Protein AF-A0A2N0SGG4-F1 (afdb_monomer)

pLDDT: mean 70.26, std 14.69, range [30.52, 89.44]

Organism: NCBI:txid588596

Solvent-accessible surface area (backbone atoms only — not comparable to full-atom values): 12116 Å² total; per-residue (Å²): 133,64,64,65,57,52,53,50,51,53,51,50,49,65,57,69,53,58,68,72,59,41,45,74,73,70,54,83,82,76,80,68,64,66,52,63,57,46,55,60,53,51,50,54,54,50,52,53,47,52,52,53,50,50,52,51,52,53,57,71,75,44,73,59,91,89,39,67,67,73,80,48,59,100,79,62,50,60,77,76,61,70,77,67,61,80,76,64,58,97,88,67,80,79,81,91,55,51,76,57,66,68,59,54,46,43,72,75,68,47,61,74,86,74,66,52,53,70,61,51,51,51,52,48,52,60,48,48,69,62,41,76,81,65,64,93,68,86,85,88,86,84,84,88,86,88,87,89,86,89,79,62,70,66,57,55,54,52,50,52,51,51,52,52,49,52,50,52,49,53,51,51,52,49,51,50,53,48,49,52,52,56,52,53,59,63,64,63,77,80,117

Mean predicted aligned error: 18.89 Å

Radius of gyration: 35.79 Å; Cα contacts (8 Å, |Δi|>4): 32; chains: 1; bounding box: 62×47×99 Å

Structure (mmCIF, N/CA/C/O backbone):
data_AF-A0A2N0SGG4-F1
#
_entry.id   AF-A0A2N0SGG4-F1
#
loop_
_atom_site.group_PDB
_atom_site.id
_atom_site.type_symbol
_atom_site.label_atom_id
_atom_site.label_alt_id
_atom_site.label_comp_id
_atom_site.label_asym_id
_atom_site.label_entity_id
_atom_site.label_seq_id
_atom_site.pdbx_PDB_ins_code
_atom_site.Cartn_x
_atom_site.Cartn_y
_atom_site.Cartn_z
_atom_site.occupancy
_atom_site.B_iso_or_equiv
_atom_site.auth_seq_id
_atom_site.auth_comp_id
_atom_site.auth_asym_id
_atom_site.auth_atom_id
_atom_site.pdbx_PDB_model_num
ATOM 1 N N . MET A 1 1 ? 1.942 -20.753 14.795 1.00 60.75 1 MET A N 1
ATOM 2 C CA . MET A 1 1 ? 0.763 -20.582 13.916 1.00 60.75 1 MET A CA 1
ATOM 3 C C . MET A 1 1 ? -0.483 -20.040 14.632 1.00 60.75 1 MET A C 1
ATOM 5 O O . MET A 1 1 ? -1.199 -19.285 14.001 1.00 60.75 1 MET A O 1
ATOM 9 N N . GLY A 1 2 ? -0.760 -20.338 15.914 1.00 82.81 2 GLY A N 1
ATOM 10 C CA . GLY A 1 2 ? -2.011 -19.888 16.571 1.00 82.81 2 GLY A CA 1
ATOM 11 C C . GLY A 1 2 ? -2.029 -18.475 17.184 1.00 82.81 2 GLY A C 1
ATOM 12 O O . GLY A 1 2 ? -3.099 -17.942 17.452 1.00 82.81 2 GLY A O 1
ATOM 13 N N . TYR A 1 3 ? -0.873 -17.844 17.413 1.00 80.75 3 TYR A N 1
ATOM 14 C CA . TYR A 1 3 ? -0.806 -16.596 18.190 1.00 80.75 3 TYR A CA 1
ATOM 15 C C . TYR A 1 3 ? -1.504 -15.408 17.518 1.00 80.75 3 TYR A C 1
ATOM 17 O O . TYR A 1 3 ? -2.204 -14.663 18.190 1.00 80.75 3 TYR A O 1
ATOM 25 N N . ILE A 1 4 ? -1.383 -15.275 16.195 1.00 85.38 4 ILE A N 1
ATOM 26 C CA . ILE A 1 4 ? -2.041 -14.206 15.424 1.00 85.38 4 ILE A CA 1
ATOM 27 C C . ILE A 1 4 ? -3.563 -14.296 15.528 1.00 85.38 4 ILE A C 1
ATOM 29 O O . ILE A 1 4 ? -4.224 -13.282 15.722 1.00 85.38 4 ILE A O 1
ATOM 33 N N . PHE A 1 5 ? -4.112 -15.511 15.471 1.00 86.50 5 PHE A N 1
ATOM 34 C CA . PHE A 1 5 ? -5.546 -15.723 15.633 1.00 86.50 5 PHE A CA 1
ATOM 35 C C . PHE A 1 5 ? -6.018 -15.307 17.032 1.00 86.50 5 PHE A C 1
ATOM 37 O O . PHE A 1 5 ? -7.013 -14.603 17.157 1.00 86.50 5 PHE A O 1
ATOM 44 N N . ASN A 1 6 ? -5.266 -15.664 18.078 1.00 87.75 6 ASN A N 1
ATOM 45 C CA . ASN A 1 6 ? -5.605 -15.278 19.450 1.00 87.75 6 ASN A CA 1
ATOM 46 C C . ASN A 1 6 ? -5.596 -13.753 19.643 1.00 87.75 6 ASN A C 1
ATOM 48 O O . ASN A 1 6 ? -6.548 -13.209 20.197 1.00 87.75 6 ASN A O 1
ATOM 52 N N . PHE A 1 7 ? -4.571 -13.051 19.146 1.00 87.19 7 PHE A N 1
ATOM 53 C CA . PHE A 1 7 ? -4.523 -11.584 19.211 1.00 87.19 7 PHE A CA 1
ATOM 54 C C . PHE A 1 7 ? -5.663 -10.932 18.427 1.00 87.19 7 PHE A C 1
ATOM 56 O O . PHE A 1 7 ? -6.252 -9.966 18.903 1.00 87.19 7 PHE A O 1
ATOM 63 N N . PHE A 1 8 ? -6.018 -11.485 17.267 1.00 86.88 8 PHE A N 1
ATOM 64 C CA . PHE A 1 8 ? -7.132 -10.991 16.466 1.00 86.88 8 PHE A CA 1
ATOM 65 C C . PHE A 1 8 ? -8.484 -11.170 17.169 1.00 86.88 8 PHE A C 1
ATOM 67 O O . PHE A 1 8 ? -9.301 -10.254 17.172 1.00 86.88 8 PHE A O 1
ATOM 74 N N . VAL A 1 9 ? -8.714 -12.311 17.824 1.00 89.44 9 VAL A N 1
ATOM 75 C CA . VAL A 1 9 ? -9.944 -12.545 18.598 1.00 89.44 9 VAL A CA 1
ATOM 76 C C . VAL A 1 9 ? -10.026 -11.603 19.799 1.00 89.44 9 VAL A C 1
ATOM 78 O O . VAL A 1 9 ? -11.082 -11.025 20.035 1.00 89.44 9 VAL A O 1
ATOM 81 N N . ILE A 1 10 ? -8.924 -11.392 20.525 1.00 88.00 10 ILE A N 1
ATOM 82 C CA . ILE A 1 10 ? -8.874 -10.432 21.642 1.00 88.00 10 ILE A CA 1
ATOM 83 C C . ILE A 1 10 ? -9.157 -9.008 21.144 1.00 88.00 10 ILE A C 1
ATOM 85 O O . ILE A 1 10 ? -9.929 -8.281 21.764 1.00 88.00 10 ILE A O 1
ATOM 89 N N . TYR A 1 11 ? -8.586 -8.636 19.999 1.00 87.62 11 TYR A N 1
ATOM 90 C CA . TYR A 1 11 ? -8.827 -7.352 19.352 1.00 87.62 11 TYR A CA 1
ATOM 91 C C . TYR A 1 11 ? -10.299 -7.159 18.956 1.00 87.62 11 TYR A C 1
ATOM 93 O O . TYR A 1 11 ? -10.878 -6.117 19.253 1.00 87.62 11 TYR A O 1
ATOM 101 N N . LEU A 1 12 ? -10.933 -8.167 18.347 1.00 87.88 12 LEU A N 1
ATOM 102 C CA . LEU A 1 12 ? -12.357 -8.112 18.001 1.00 87.88 12 LEU A CA 1
ATOM 103 C C . LEU A 1 12 ? -13.251 -8.062 19.243 1.00 87.88 12 LEU A C 1
ATOM 105 O O . LEU A 1 12 ? -14.218 -7.305 19.269 1.00 87.88 12 LEU A O 1
ATOM 109 N N . LEU A 1 13 ? -12.934 -8.845 20.276 1.00 88.12 13 LEU A N 1
ATOM 110 C CA . LEU A 1 13 ? -13.676 -8.810 21.533 1.00 88.12 13 LEU A CA 1
ATOM 111 C C . LEU A 1 13 ? -13.628 -7.410 22.143 1.00 88.12 13 LEU A C 1
ATOM 113 O O . LEU A 1 13 ? -14.676 -6.874 22.474 1.00 88.12 13 LEU A O 1
ATOM 117 N N . TRP A 1 14 ? -12.450 -6.791 22.214 1.00 88.00 14 TRP A N 1
ATOM 118 C CA . TRP A 1 14 ? -12.309 -5.414 22.688 1.00 88.00 14 TRP A CA 1
ATOM 119 C C . TRP A 1 14 ? -13.064 -4.398 21.810 1.00 88.00 14 TRP A C 1
ATOM 121 O O . TRP A 1 14 ? -13.758 -3.532 22.339 1.00 88.00 14 TRP A O 1
ATOM 131 N N . ALA A 1 15 ? -13.000 -4.530 20.482 1.00 87.56 15 ALA A N 1
ATOM 132 C CA . ALA A 1 15 ? -13.660 -3.607 19.559 1.00 87.56 15 ALA A CA 1
ATOM 133 C C . ALA A 1 15 ? -15.201 -3.648 19.648 1.00 87.56 15 ALA A C 1
ATOM 135 O O . ALA A 1 15 ? -15.850 -2.603 19.550 1.00 87.56 15 ALA A O 1
ATOM 136 N N . TYR A 1 16 ? -15.791 -4.836 19.844 1.00 87.00 16 TYR A N 1
ATOM 137 C CA . TYR A 1 16 ? -17.240 -5.057 19.716 1.00 87.00 16 TYR A CA 1
ATOM 138 C C . TYR A 1 16 ? -17.999 -5.310 21.032 1.00 87.00 16 TYR A C 1
ATOM 140 O O . TYR A 1 16 ? -19.214 -5.113 21.048 1.00 87.00 16 TYR A O 1
ATOM 148 N N . LEU A 1 17 ? -17.359 -5.731 22.133 1.00 86.25 17 LEU A N 1
ATOM 149 C CA . LEU A 1 17 ? -18.063 -5.894 23.420 1.00 86.25 17 LEU A CA 1
ATOM 150 C C . LEU A 1 17 ? -18.471 -4.539 23.992 1.00 86.25 17 LEU A C 1
ATOM 152 O O . LEU A 1 17 ? -17.669 -3.624 23.887 1.00 86.25 17 LEU A O 1
ATOM 156 N N . PRO A 1 18 ? -19.630 -4.401 24.658 1.00 84.38 18 PRO A N 1
ATOM 157 C CA . PRO A 1 18 ? -19.998 -3.184 25.385 1.00 84.38 18 PRO A CA 1
ATOM 158 C C . PRO A 1 18 ? -19.112 -2.962 26.623 1.00 84.38 18 PRO A C 1
ATOM 160 O O . PRO A 1 18 ? -18.587 -3.920 27.198 1.00 84.38 18 PRO A O 1
ATOM 163 N N . ASP A 1 19 ? -18.967 -1.701 27.046 1.00 82.62 19 ASP A N 1
ATOM 164 C CA . ASP A 1 19 ? -18.057 -1.291 28.134 1.00 82.6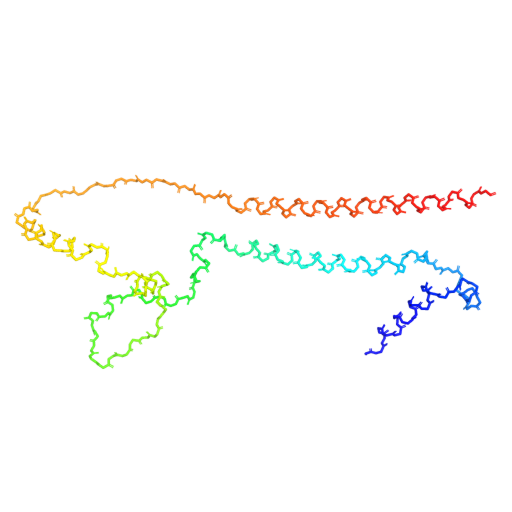2 19 ASP A CA 1
ATOM 165 C C . ASP A 1 19 ? -18.359 -2.015 29.457 1.00 82.62 19 ASP A C 1
ATOM 167 O O . ASP A 1 19 ? -17.448 -2.416 30.175 1.00 82.62 19 ASP A O 1
ATOM 171 N N . GLU A 1 20 ? -19.637 -2.283 29.739 1.00 83.69 20 GLU A N 1
ATOM 172 C CA . GLU A 1 20 ? -20.090 -3.018 30.928 1.00 83.69 20 GLU A CA 1
ATOM 173 C C . GLU A 1 20 ? -19.412 -4.391 31.062 1.00 83.69 20 GLU A C 1
ATOM 175 O O . GLU A 1 20 ? -18.996 -4.794 32.152 1.00 83.69 20 GLU A O 1
ATOM 180 N N . VAL A 1 21 ? -19.252 -5.102 29.941 1.00 84.62 21 VAL A N 1
ATOM 181 C CA . VAL A 1 21 ? -18.637 -6.434 29.922 1.00 84.62 21 VAL A CA 1
ATOM 182 C C . VAL A 1 21 ? -17.123 -6.319 30.092 1.00 84.62 21 VAL A C 1
ATOM 184 O O . VAL A 1 21 ? -16.541 -7.102 30.842 1.00 84.62 21 VAL A O 1
ATOM 187 N N . LEU A 1 22 ? -16.488 -5.324 29.468 1.00 84.00 22 LEU A N 1
ATOM 188 C CA . LEU A 1 22 ? -15.051 -5.050 29.610 1.00 84.00 22 LEU A CA 1
ATOM 189 C C . LEU A 1 22 ? -14.675 -4.699 31.057 1.00 84.00 22 LEU A C 1
ATOM 191 O O . LEU A 1 22 ? -13.731 -5.273 31.608 1.00 84.00 22 LEU A O 1
ATOM 195 N N . ILE A 1 23 ? -15.467 -3.837 31.698 1.00 84.06 23 ILE A N 1
ATOM 196 C CA . ILE A 1 23 ? -15.289 -3.441 33.099 1.00 84.06 23 ILE A CA 1
ATOM 197 C C . ILE A 1 23 ? -15.501 -4.647 34.025 1.00 84.06 23 ILE A C 1
ATOM 199 O O . ILE A 1 23 ? -14.714 -4.848 34.951 1.00 84.06 23 ILE A O 1
ATOM 203 N N . SER A 1 24 ? -16.496 -5.502 33.750 1.00 84.69 24 SER A N 1
ATOM 204 C CA . SER A 1 24 ? -16.714 -6.742 34.518 1.00 84.69 24 SER A CA 1
ATOM 205 C C . SER A 1 24 ? -15.551 -7.736 34.406 1.00 84.69 24 SER A C 1
ATOM 207 O O . SER A 1 24 ? -15.287 -8.493 35.341 1.00 84.69 24 SER A O 1
ATOM 209 N N . LEU A 1 25 ? -14.820 -7.698 33.286 1.00 83.75 25 LEU A N 1
ATOM 210 C CA . LEU A 1 25 ? -13.610 -8.485 33.051 1.00 83.75 25 LEU A CA 1
ATOM 211 C C . LEU A 1 25 ? -12.371 -7.910 33.765 1.00 83.75 25 LEU A C 1
ATOM 213 O O . LEU A 1 25 ? -11.302 -8.516 33.708 1.00 83.75 25 LEU A O 1
ATOM 217 N N . GLY A 1 26 ? -12.502 -6.750 34.420 1.00 84.06 26 GLY A N 1
ATOM 218 C CA . GLY A 1 26 ? -11.414 -6.042 35.093 1.00 84.06 26 GLY A CA 1
ATOM 219 C C . GLY A 1 26 ? -10.575 -5.151 34.172 1.00 84.06 26 GLY A C 1
ATOM 220 O O . GLY A 1 26 ? -9.516 -4.684 34.588 1.00 84.06 26 GLY A O 1
ATOM 221 N N . ILE A 1 27 ? -11.019 -4.907 32.933 1.00 80.50 27 ILE A N 1
ATOM 222 C CA . ILE A 1 27 ? -10.320 -4.049 31.969 1.00 80.50 27 ILE A CA 1
ATOM 223 C C . ILE A 1 27 ? -10.895 -2.636 32.088 1.00 80.50 27 ILE A C 1
ATOM 225 O O . ILE A 1 27 ? -11.892 -2.299 31.457 1.00 80.50 27 ILE A O 1
ATOM 229 N N . THR A 1 28 ? -10.271 -1.812 32.926 1.00 78.31 28 THR A N 1
ATOM 230 C CA . THR A 1 28 ? -10.699 -0.426 33.183 1.00 78.31 28 THR A CA 1
ATOM 231 C C . THR A 1 28 ? -9.906 0.619 32.403 1.00 78.31 28 THR A C 1
ATOM 233 O O . THR A 1 28 ? -10.329 1.767 32.344 1.00 78.31 28 THR A O 1
ATOM 236 N N . TYR A 1 29 ? -8.776 0.243 31.795 1.00 77.12 29 TYR A N 1
ATOM 237 C CA . TYR A 1 29 ? -7.948 1.149 31.001 1.00 77.12 29 TYR A CA 1
ATOM 238 C C . TYR A 1 29 ? -7.700 0.566 29.611 1.00 77.12 29 TYR A C 1
ATOM 240 O O . TYR A 1 29 ? -6.938 -0.391 29.450 1.00 77.12 29 TYR A O 1
ATOM 248 N N . TYR A 1 30 ? -8.368 1.131 28.610 1.00 79.81 30 TYR A N 1
ATOM 249 C CA . TYR A 1 30 ? -8.196 0.798 27.201 1.00 79.81 30 TYR A CA 1
ATOM 250 C C . TYR A 1 30 ? -8.320 2.063 26.341 1.00 79.81 30 TYR A C 1
ATOM 252 O O . TYR A 1 30 ? -8.979 3.013 26.762 1.00 79.81 30 TYR A O 1
ATOM 260 N N . PRO A 1 31 ? -7.668 2.110 25.164 1.00 79.62 31 PRO A N 1
ATOM 261 C CA . PRO A 1 31 ? -7.776 3.255 24.262 1.00 79.62 31 PRO A CA 1
ATOM 262 C C . PRO A 1 31 ? -9.205 3.401 23.720 1.00 79.62 31 PRO A C 1
ATOM 264 O O . PRO A 1 31 ? -9.982 2.452 23.756 1.00 79.62 31 PRO A O 1
ATOM 267 N N . ASP A 1 32 ? -9.548 4.568 23.177 1.00 80.56 32 ASP A N 1
ATOM 268 C CA . ASP A 1 32 ? -10.846 4.785 22.526 1.00 80.56 32 ASP A CA 1
ATOM 269 C C . ASP A 1 32 ? -11.102 3.733 21.421 1.00 80.56 32 ASP A C 1
ATOM 271 O O . ASP A 1 32 ? -10.201 3.357 20.658 1.00 80.56 32 ASP A O 1
ATOM 275 N N . ARG A 1 33 ? -12.354 3.276 21.303 1.00 82.38 33 ARG A N 1
ATOM 276 C CA . ARG A 1 33 ? -12.837 2.361 20.259 1.00 82.38 33 ARG A CA 1
ATOM 277 C C . ARG A 1 33 ? -12.572 2.872 18.848 1.00 82.38 33 ARG A C 1
ATOM 279 O O . ARG A 1 33 ? -12.485 2.052 17.934 1.00 82.38 33 ARG A O 1
ATOM 286 N N . TYR A 1 34 ? -12.391 4.179 18.645 1.00 80.38 34 TYR A N 1
ATOM 287 C CA . TYR A 1 34 ? -11.955 4.723 17.352 1.00 80.38 34 TYR A CA 1
ATOM 288 C C . TYR A 1 34 ? -10.707 4.008 16.798 1.00 80.38 34 TYR A C 1
ATOM 290 O O . TYR A 1 34 ? -10.609 3.752 15.593 1.00 80.38 34 TYR A O 1
ATOM 298 N N . TRP A 1 35 ? -9.784 3.589 17.670 1.00 81.75 35 TRP A N 1
ATOM 299 C CA . TRP A 1 35 ? -8.577 2.858 17.277 1.00 81.75 35 TRP A CA 1
ATOM 300 C C . TRP A 1 35 ? -8.863 1.495 16.634 1.00 81.75 35 TRP A C 1
ATOM 302 O O . TRP A 1 35 ? -8.069 1.026 15.812 1.00 81.75 35 TRP A O 1
ATOM 312 N N . ALA A 1 36 ? -10.015 0.885 16.929 1.00 85.94 36 ALA A N 1
ATOM 313 C CA . ALA A 1 36 ? -10.459 -0.328 16.250 1.00 85.94 36 ALA A CA 1
ATOM 314 C C . ALA A 1 36 ? -10.727 -0.087 14.754 1.00 85.94 36 ALA A C 1
ATOM 316 O O . ALA A 1 36 ? -10.505 -0.973 13.938 1.00 85.94 36 ALA A O 1
ATOM 317 N N . LEU A 1 37 ? -11.147 1.114 14.356 1.00 83.62 37 LEU A N 1
ATOM 318 C CA . LEU A 1 37 ? -11.305 1.455 12.941 1.00 83.62 37 LEU A CA 1
ATOM 319 C C . LEU A 1 37 ? -10.018 2.037 12.349 1.00 83.62 37 LEU A C 1
ATOM 321 O O . LEU A 1 37 ? -9.689 1.764 11.195 1.00 83.62 37 LEU A O 1
ATOM 325 N N . ALA A 1 38 ? -9.271 2.816 13.131 1.00 81.19 38 ALA A N 1
ATOM 326 C CA . ALA A 1 38 ? -8.062 3.467 12.647 1.00 81.19 38 ALA A CA 1
ATOM 327 C C . ALA A 1 38 ? -7.010 2.443 12.187 1.00 81.19 38 ALA A C 1
ATOM 329 O O . ALA A 1 38 ? -6.523 2.532 11.062 1.00 81.19 38 ALA A O 1
ATOM 330 N N . LEU A 1 39 ? -6.686 1.441 13.011 1.00 81.06 39 LEU A N 1
ATOM 331 C CA . LEU A 1 39 ? -5.634 0.457 12.713 1.00 81.06 39 LEU A CA 1
ATOM 332 C C . LEU A 1 39 ? -5.783 -0.254 11.350 1.00 81.06 39 LEU A C 1
ATOM 334 O O . LEU A 1 39 ? -4.807 -0.269 10.587 1.00 81.06 39 LEU A O 1
ATOM 338 N N . PRO A 1 40 ? -6.950 -0.826 10.986 1.00 83.12 40 PRO A N 1
ATOM 339 C CA . PRO A 1 40 ? -7.111 -1.459 9.682 1.00 83.12 40 PRO A CA 1
ATOM 340 C C . PRO A 1 40 ? -7.013 -0.444 8.539 1.00 83.12 40 PRO A C 1
ATOM 342 O O . PRO A 1 40 ? -6.349 -0.729 7.543 1.00 83.12 40 PRO A O 1
ATOM 345 N N . VAL A 1 41 ? -7.591 0.754 8.687 1.00 85.19 41 VAL A N 1
ATOM 346 C CA . VAL A 1 41 ? -7.514 1.811 7.662 1.00 85.19 41 VAL A CA 1
ATOM 347 C C . VAL A 1 41 ? -6.062 2.238 7.420 1.00 85.19 41 VAL A C 1
ATOM 349 O O . VAL A 1 41 ? -5.620 2.279 6.271 1.00 85.19 41 VAL A O 1
ATOM 352 N N . TRP A 1 42 ? -5.287 2.461 8.484 1.00 78.62 42 TRP A N 1
ATOM 353 C CA . TRP A 1 42 ? -3.858 2.783 8.399 1.00 78.62 42 TRP A CA 1
ATOM 354 C C . TRP A 1 42 ? -3.051 1.674 7.733 1.00 78.62 42 TRP A C 1
ATOM 356 O O . TRP A 1 42 ? -2.181 1.953 6.909 1.00 78.62 42 TRP A O 1
ATOM 366 N N . THR A 1 43 ? -3.371 0.416 8.035 1.00 80.88 43 THR A N 1
ATOM 367 C CA . THR A 1 43 ? -2.705 -0.733 7.413 1.00 80.88 43 THR A CA 1
ATOM 368 C C . THR A 1 43 ? -2.950 -0.764 5.903 1.00 80.88 43 THR A C 1
ATOM 370 O O . THR A 1 43 ? -2.006 -0.955 5.138 1.00 80.88 43 THR A O 1
ATOM 373 N N . PHE A 1 44 ? -4.182 -0.514 5.449 1.00 83.56 44 PHE A N 1
ATOM 374 C CA . PHE A 1 44 ? -4.493 -0.440 4.017 1.00 83.56 44 PHE A CA 1
ATOM 375 C C . PHE A 1 44 ? -3.730 0.685 3.309 1.00 83.56 44 PHE A C 1
ATOM 377 O O . PHE A 1 44 ? -3.128 0.448 2.259 1.00 83.56 44 PHE A O 1
ATOM 384 N N . VAL A 1 45 ? -3.713 1.889 3.888 1.00 82.12 45 VAL A N 1
ATOM 385 C CA . VAL A 1 45 ? -2.978 3.035 3.325 1.00 82.12 45 VAL A CA 1
ATOM 386 C C . VAL A 1 45 ? -1.477 2.741 3.265 1.00 82.12 45 VAL A C 1
ATOM 388 O O . VAL A 1 45 ? -0.841 3.011 2.247 1.00 82.12 45 VAL A O 1
ATOM 391 N N . LEU A 1 46 ? -0.917 2.125 4.309 1.00 79.88 46 LEU A N 1
ATOM 392 C CA . LEU A 1 46 ? 0.497 1.754 4.371 1.00 79.88 46 LEU A CA 1
ATOM 393 C C . LEU A 1 46 ? 0.874 0.714 3.309 1.00 79.88 46 LEU A C 1
ATOM 395 O O . LEU A 1 46 ? 1.917 0.841 2.673 1.00 79.88 46 LEU A O 1
ATOM 399 N N . VAL A 1 47 ? 0.024 -0.283 3.063 1.00 81.44 47 VAL A N 1
ATOM 400 C CA . VAL A 1 47 ? 0.258 -1.265 1.994 1.00 81.44 47 VAL A CA 1
ATOM 401 C C . VAL A 1 47 ? 0.270 -0.584 0.623 1.00 81.44 47 VAL A C 1
ATOM 403 O O . VAL A 1 47 ? 1.202 -0.797 -0.152 1.00 81.44 47 VAL A O 1
ATOM 406 N N . LEU A 1 48 ? -0.715 0.272 0.330 1.00 82.69 48 LEU A N 1
ATOM 407 C CA . LEU A 1 48 ? -0.751 1.032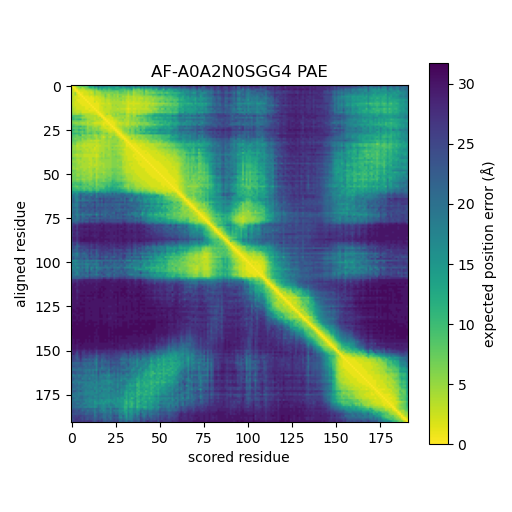 -0.928 1.00 82.69 48 LEU A CA 1
ATOM 408 C C . LEU A 1 48 ? 0.476 1.937 -1.083 1.00 82.69 48 LEU A C 1
ATOM 410 O O . LEU A 1 48 ? 1.050 2.020 -2.169 1.00 82.69 48 LEU A O 1
ATOM 414 N N . PHE 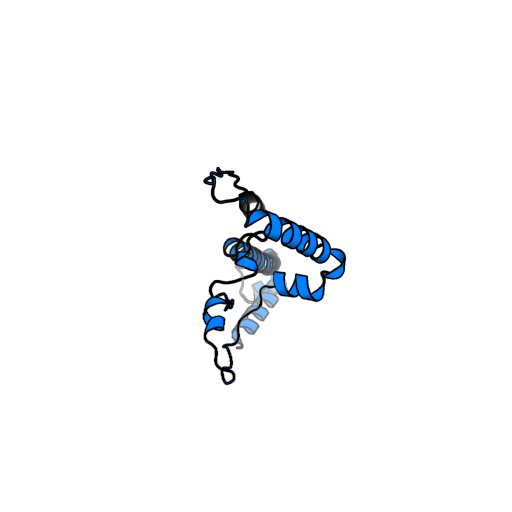A 1 49 ? 0.911 2.562 0.010 1.00 79.44 49 PHE A N 1
ATOM 415 C CA . PHE A 1 49 ? 2.121 3.371 0.043 1.00 79.44 49 PHE A CA 1
ATOM 416 C C . PHE A 1 49 ? 3.371 2.555 -0.295 1.00 79.44 49 PHE A C 1
ATOM 418 O O . PHE A 1 49 ? 4.164 2.986 -1.128 1.00 79.44 49 PHE A O 1
ATOM 425 N N . ILE A 1 50 ? 3.531 1.363 0.290 1.00 81.06 50 ILE A N 1
ATOM 426 C CA . ILE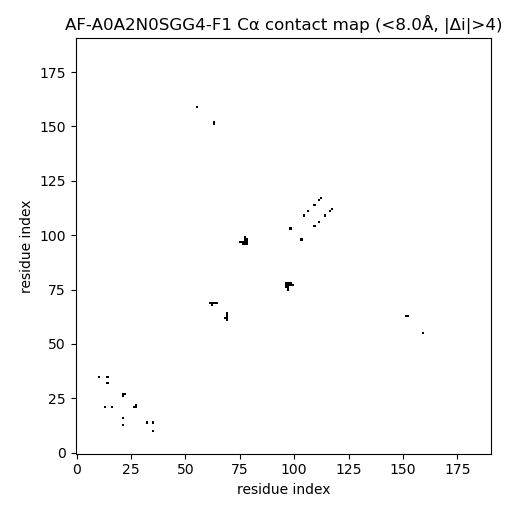 A 1 50 ? 4.661 0.473 -0.011 1.00 81.06 50 ILE A CA 1
ATOM 427 C C . ILE A 1 50 ? 4.683 0.115 -1.499 1.00 81.06 50 ILE A C 1
ATOM 429 O O . ILE A 1 50 ? 5.745 0.179 -2.114 1.00 81.06 50 ILE A O 1
ATOM 433 N N . TYR A 1 51 ? 3.535 -0.209 -2.101 1.00 81.12 51 TYR A N 1
ATOM 434 C CA . TYR A 1 51 ? 3.467 -0.497 -3.538 1.00 81.12 51 TYR A CA 1
ATOM 435 C C . TYR A 1 51 ? 3.837 0.716 -4.395 1.00 81.12 51 TYR A C 1
ATOM 437 O O . TYR A 1 51 ? 4.640 0.589 -5.319 1.00 81.12 51 TYR A O 1
ATOM 445 N N . ALA A 1 52 ? 3.296 1.894 -4.082 1.00 81.56 52 ALA A N 1
ATOM 446 C CA . ALA A 1 52 ? 3.617 3.121 -4.805 1.00 81.56 52 ALA A CA 1
ATOM 447 C C . ALA A 1 52 ? 5.109 3.476 -4.685 1.00 81.56 52 ALA A C 1
ATOM 449 O O . ALA A 1 52 ? 5.748 3.816 -5.683 1.00 81.56 52 ALA A O 1
ATOM 450 N N . ALA A 1 53 ? 5.682 3.345 -3.486 1.00 77.81 53 ALA A N 1
ATOM 451 C CA . ALA A 1 53 ? 7.101 3.563 -3.232 1.00 77.81 53 ALA A CA 1
ATOM 452 C C . ALA A 1 53 ? 7.965 2.542 -3.977 1.00 77.81 53 ALA A C 1
ATOM 454 O O . ALA A 1 53 ? 8.940 2.922 -4.618 1.00 77.81 53 ALA A O 1
ATOM 455 N N . PHE A 1 54 ? 7.582 1.264 -3.959 1.00 80.50 54 PHE A N 1
ATOM 456 C CA . PHE A 1 54 ? 8.276 0.213 -4.693 1.00 80.50 54 PHE A CA 1
ATOM 457 C C . PHE A 1 54 ? 8.307 0.519 -6.190 1.00 80.50 54 PHE A C 1
ATOM 459 O O . PHE A 1 54 ? 9.385 0.548 -6.778 1.00 80.50 54 PHE A O 1
ATOM 466 N N . ILE A 1 55 ? 7.159 0.817 -6.804 1.00 80.50 55 ILE A N 1
ATOM 467 C CA . ILE A 1 55 ? 7.093 1.196 -8.222 1.00 80.50 55 ILE A CA 1
ATOM 468 C C . ILE A 1 55 ? 7.976 2.423 -8.474 1.00 80.50 55 ILE A C 1
ATOM 470 O O . ILE A 1 55 ? 8.815 2.395 -9.365 1.00 80.50 55 ILE A O 1
ATOM 474 N N . SER A 1 56 ? 7.873 3.456 -7.642 1.00 75.94 56 SER A N 1
ATOM 475 C CA . SER A 1 56 ? 8.674 4.679 -7.783 1.00 75.94 56 SER A CA 1
ATOM 476 C C . SER A 1 56 ? 10.182 4.407 -7.742 1.00 75.94 56 SER A C 1
ATOM 478 O O . SER A 1 56 ? 10.922 4.925 -8.573 1.00 75.94 56 SER A O 1
ATOM 480 N N . ILE A 1 57 ? 10.645 3.558 -6.822 1.00 79.06 57 ILE A N 1
ATOM 481 C CA . ILE A 1 57 ? 12.059 3.170 -6.713 1.00 79.06 57 ILE A CA 1
ATOM 482 C C . ILE A 1 57 ? 12.504 2.376 -7.945 1.00 79.06 57 ILE A C 1
ATOM 484 O O . ILE A 1 57 ? 13.582 2.629 -8.477 1.00 79.06 57 ILE A O 1
ATOM 488 N N . ASN A 1 58 ? 11.676 1.450 -8.435 1.00 83.50 58 ASN A N 1
ATOM 489 C CA . ASN A 1 58 ? 11.985 0.711 -9.662 1.00 83.50 58 ASN A CA 1
ATOM 490 C C . ASN A 1 58 ? 12.094 1.651 -10.869 1.00 83.50 58 ASN A C 1
ATOM 492 O O . ASN A 1 58 ? 13.011 1.505 -11.671 1.00 83.50 58 ASN A O 1
ATOM 496 N N . PHE A 1 59 ? 11.222 2.655 -10.965 1.00 77.69 59 PHE A N 1
ATOM 497 C CA . PHE A 1 59 ? 11.295 3.674 -12.013 1.00 77.69 59 PHE A CA 1
ATOM 498 C C . PHE A 1 59 ? 12.543 4.557 -11.897 1.00 77.69 59 PHE A C 1
ATOM 500 O O . PHE A 1 59 ? 13.111 4.916 -12.920 1.00 77.69 59 PHE A O 1
ATOM 507 N N . LEU A 1 60 ? 13.000 4.884 -10.683 1.00 75.75 60 LEU A N 1
ATOM 508 C CA .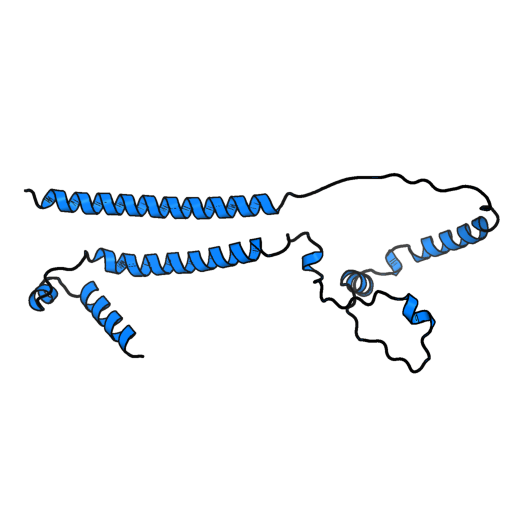 LEU A 1 60 ? 14.254 5.625 -10.483 1.00 75.75 60 LEU A CA 1
ATOM 509 C C . LEU A 1 60 ? 15.491 4.814 -10.893 1.00 75.75 60 LEU A C 1
ATOM 511 O O . LEU A 1 60 ? 16.472 5.394 -11.348 1.00 75.75 60 LEU A O 1
ATOM 515 N N . ASN A 1 61 ? 15.444 3.493 -10.724 1.00 78.62 61 ASN A N 1
ATOM 516 C CA . ASN A 1 61 ? 16.543 2.594 -11.076 1.00 78.62 61 ASN A CA 1
ATOM 517 C C . ASN A 1 61 ? 16.518 2.145 -12.547 1.00 78.62 61 ASN A C 1
ATOM 519 O O . ASN A 1 61 ? 17.493 1.561 -13.014 1.00 78.62 61 ASN A O 1
ATOM 523 N N . THR A 1 62 ? 15.421 2.384 -13.269 1.00 74.88 62 THR A N 1
ATOM 524 C CA . THR A 1 62 ? 15.287 2.009 -14.683 1.00 74.88 62 THR A CA 1
ATOM 525 C C . THR A 1 62 ? 15.729 3.168 -15.574 1.00 74.88 62 THR A C 1
ATOM 527 O O . THR A 1 62 ? 15.463 4.333 -15.276 1.00 74.88 62 THR A O 1
ATOM 530 N N . SER A 1 63 ? 16.396 2.852 -16.687 1.00 69.94 63 SER A N 1
ATOM 531 C CA . SER A 1 63 ? 16.715 3.834 -17.729 1.00 69.94 63 SER A CA 1
ATOM 532 C C . SER A 1 63 ? 15.442 4.549 -18.215 1.00 69.94 63 SER A C 1
ATOM 534 O O . SER A 1 63 ? 14.367 3.945 -18.230 1.00 69.94 63 SER A O 1
ATOM 536 N N . PRO A 1 64 ? 15.519 5.831 -18.623 1.00 69.12 64 PRO A N 1
ATOM 537 C CA . PRO A 1 64 ? 14.357 6.532 -19.161 1.00 69.12 64 PRO A CA 1
ATOM 538 C C . PRO A 1 64 ? 13.774 5.757 -20.352 1.00 69.12 64 PRO A C 1
ATOM 540 O O . PRO A 1 64 ? 14.517 5.127 -21.101 1.00 69.12 64 PRO A O 1
ATOM 543 N N . PHE A 1 65 ? 12.450 5.804 -20.529 1.00 64.00 65 PHE A N 1
ATOM 544 C CA . PHE A 1 65 ? 11.744 5.016 -21.553 1.00 64.00 65 PHE A CA 1
ATOM 545 C C . PHE A 1 65 ? 12.239 5.251 -22.988 1.00 64.00 65 PHE A C 1
ATOM 547 O O . PHE A 1 65 ? 12.117 4.354 -23.813 1.00 64.00 65 PHE A O 1
ATOM 554 N N . ASP A 1 66 ? 12.836 6.414 -23.260 1.00 65.19 66 ASP A N 1
ATOM 555 C CA . ASP A 1 66 ? 13.422 6.765 -24.561 1.00 65.19 66 ASP A CA 1
ATOM 556 C C . ASP A 1 66 ? 14.876 6.287 -24.737 1.00 65.19 66 ASP A C 1
ATOM 558 O O . ASP A 1 66 ? 15.504 6.558 -25.758 1.00 65.19 66 ASP A O 1
ATOM 562 N N . SER A 1 67 ? 15.453 5.595 -23.750 1.00 67.12 67 SER A N 1
ATOM 563 C CA . SER A 1 67 ? 16.810 5.059 -23.858 1.00 67.12 67 SER A CA 1
ATOM 564 C C . SER A 1 67 ? 16.818 3.709 -24.568 1.00 67.12 67 SER A C 1
ATOM 566 O O . SER A 1 67 ? 16.137 2.768 -24.155 1.00 67.12 67 SER A O 1
ATOM 568 N N . TYR A 1 68 ? 17.686 3.575 -25.573 1.00 65.12 68 TYR A N 1
ATOM 569 C CA . TYR A 1 68 ? 17.982 2.301 -26.237 1.00 65.12 68 TYR A CA 1
ATOM 570 C C . TYR A 1 68 ? 18.481 1.217 -25.264 1.00 65.12 68 TYR A C 1
ATOM 572 O O . TYR A 1 68 ? 18.304 0.031 -25.534 1.00 65.12 68 TYR A O 1
ATOM 580 N N . ASN A 1 69 ? 19.005 1.609 -24.097 1.00 67.75 69 ASN A N 1
ATOM 581 C CA . ASN A 1 69 ? 19.437 0.692 -23.035 1.00 67.75 69 ASN A CA 1
ATOM 582 C C . ASN A 1 69 ? 18.272 -0.078 -22.383 1.00 67.75 69 ASN A C 1
ATOM 584 O O . ASN A 1 69 ? 18.505 -0.989 -21.597 1.00 67.75 69 ASN A O 1
ATOM 588 N N . THR A 1 70 ? 17.016 0.295 -22.657 1.00 67.56 70 THR A N 1
ATOM 589 C CA . THR A 1 70 ? 15.834 -0.477 -22.232 1.00 67.56 70 THR A CA 1
ATOM 590 C C . THR A 1 70 ? 15.509 -1.608 -23.220 1.00 67.56 70 THR A C 1
ATOM 592 O O . THR A 1 70 ? 14.811 -2.553 -22.863 1.00 67.56 70 THR A O 1
ATOM 595 N N . ILE A 1 71 ? 16.007 -1.527 -24.462 1.00 72.75 71 ILE A N 1
ATOM 596 C CA . ILE A 1 71 ? 15.784 -2.529 -25.519 1.00 72.75 71 ILE A CA 1
ATOM 597 C C . ILE A 1 71 ? 16.871 -3.609 -25.486 1.00 72.75 71 ILE A C 1
ATOM 599 O O . ILE A 1 71 ? 16.572 -4.783 -25.692 1.00 72.75 71 ILE A O 1
ATOM 603 N N . THR A 1 72 ? 18.113 -3.206 -25.218 1.00 69.75 72 THR A N 1
ATOM 604 C CA . THR A 1 72 ? 19.294 -4.072 -25.216 1.00 69.75 72 THR A CA 1
ATOM 605 C C . THR A 1 72 ? 20.060 -3.857 -23.917 1.00 69.75 72 THR A C 1
ATOM 607 O O . THR A 1 72 ? 20.384 -2.716 -23.589 1.00 69.75 72 THR A O 1
ATOM 610 N N . ASP A 1 73 ? 20.349 -4.938 -23.191 1.00 77.06 73 ASP A N 1
ATOM 611 C CA . ASP A 1 73 ? 21.191 -4.903 -21.994 1.00 77.06 73 ASP A CA 1
ATOM 612 C C . ASP A 1 73 ? 22.676 -5.144 -22.328 1.00 77.06 73 ASP A C 1
ATOM 614 O O . ASP A 1 73 ? 23.037 -5.495 -23.453 1.00 77.06 73 ASP A O 1
ATOM 6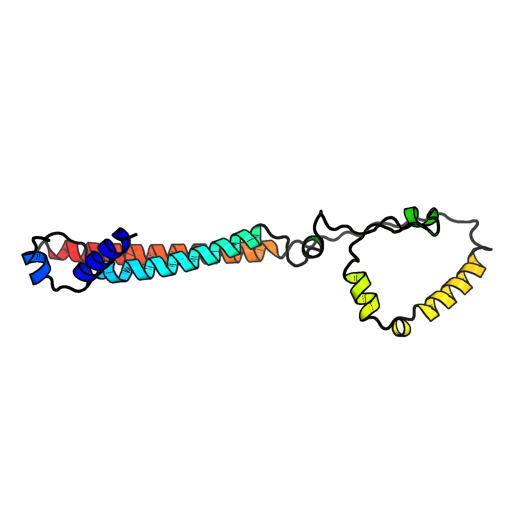18 N N . ASP A 1 74 ? 23.556 -4.969 -21.339 1.00 75.81 74 ASP A N 1
ATOM 619 C CA . ASP A 1 74 ? 25.005 -5.169 -21.500 1.00 75.81 74 ASP A CA 1
ATOM 620 C C . ASP A 1 74 ? 25.401 -6.641 -21.757 1.00 75.81 74 ASP A C 1
ATOM 622 O O . ASP A 1 74 ? 26.566 -6.926 -22.042 1.00 75.81 74 ASP A O 1
ATOM 626 N N . TYR A 1 75 ? 24.459 -7.583 -21.631 1.00 77.69 75 TYR A N 1
ATOM 627 C CA . TYR A 1 75 ? 24.682 -9.020 -21.802 1.00 77.69 75 TYR A CA 1
ATOM 628 C C . TYR A 1 75 ? 24.115 -9.565 -23.120 1.00 77.69 75 TYR A C 1
ATOM 630 O O . TYR A 1 75 ? 24.300 -10.751 -23.408 1.00 77.69 75 TYR A O 1
ATOM 638 N N . ALA A 1 76 ? 23.461 -8.729 -23.929 1.00 77.00 76 ALA A N 1
ATOM 639 C CA . ALA A 1 76 ? 22.929 -9.108 -25.229 1.00 77.00 76 ALA A CA 1
ATOM 640 C C . ALA A 1 76 ? 24.058 -9.538 -26.177 1.00 77.00 76 ALA A C 1
ATOM 642 O O . ALA A 1 76 ? 25.011 -8.789 -26.422 1.00 77.00 76 ALA A O 1
ATOM 643 N N . ASN A 1 77 ? 23.944 -10.735 -26.758 1.00 78.19 77 ASN A N 1
ATOM 644 C CA . ASN A 1 77 ? 24.987 -11.282 -27.623 1.00 78.19 77 ASN A CA 1
ATOM 645 C C . ASN A 1 77 ? 24.745 -10.878 -29.079 1.00 78.19 77 ASN A C 1
ATOM 647 O O . ASN A 1 77 ? 24.339 -11.687 -29.914 1.00 78.19 77 ASN A O 1
ATOM 651 N N . ILE A 1 78 ? 24.961 -9.603 -29.390 1.00 74.62 78 ILE A N 1
ATOM 652 C CA . ILE A 1 78 ? 24.762 -9.085 -30.744 1.00 74.62 78 ILE A CA 1
ATOM 653 C C . ILE A 1 78 ? 25.966 -9.503 -31.594 1.00 74.62 78 ILE A C 1
ATOM 655 O O . ILE A 1 78 ? 27.086 -9.040 -31.382 1.00 74.62 78 ILE A O 1
ATOM 659 N N . GLY A 1 79 ? 25.745 -10.374 -32.577 1.00 65.81 79 GLY A N 1
ATOM 660 C CA . GLY A 1 79 ? 26.796 -10.844 -33.482 1.00 65.81 79 GLY A CA 1
ATOM 661 C C . GLY A 1 79 ? 27.297 -9.718 -34.383 1.00 65.81 79 GLY A C 1
ATOM 662 O O . GLY A 1 79 ? 26.742 -9.487 -35.451 1.00 65.81 79 GLY A O 1
ATOM 663 N N . GLN A 1 80 ? 28.327 -8.986 -33.950 1.00 60.34 80 GLN A N 1
ATOM 664 C CA . GLN A 1 80 ? 28.798 -7.778 -34.647 1.00 60.34 80 GLN A CA 1
ATOM 665 C C . GLN A 1 80 ? 30.038 -7.968 -35.530 1.00 60.34 80 GLN A C 1
ATOM 667 O O . GLN A 1 80 ? 30.435 -7.035 -36.224 1.00 60.34 80 GLN A O 1
ATOM 672 N N . ASN A 1 81 ? 30.657 -9.147 -35.577 1.00 56.09 81 ASN A N 1
ATOM 673 C CA . ASN A 1 81 ? 31.868 -9.335 -36.379 1.00 56.09 81 ASN A CA 1
ATOM 674 C C . ASN A 1 81 ? 31.597 -10.099 -37.678 1.00 56.09 81 ASN A C 1
ATOM 676 O O . ASN A 1 81 ? 31.969 -11.257 -37.839 1.00 56.09 81 ASN A O 1
ATOM 680 N N . LEU A 1 82 ? 31.029 -9.399 -38.664 1.00 55.06 82 LEU A N 1
ATOM 681 C CA . LEU A 1 82 ? 30.967 -9.873 -40.055 1.00 55.06 82 LEU A CA 1
ATOM 682 C C . LEU A 1 82 ? 32.376 -10.131 -40.639 1.00 55.06 82 LEU A C 1
ATOM 684 O O . LEU A 1 82 ? 32.557 -10.944 -41.538 1.00 55.06 82 LEU A O 1
ATOM 688 N N . SER A 1 83 ? 33.400 -9.487 -40.073 1.00 55.12 83 SER A N 1
ATOM 689 C CA . SER A 1 83 ? 34.824 -9.725 -40.335 1.00 55.12 83 SER A CA 1
ATOM 690 C C . SER A 1 83 ? 35.275 -11.159 -40.014 1.00 55.12 83 SER A C 1
ATOM 692 O O . SER A 1 83 ? 36.150 -11.682 -40.708 1.00 55.12 83 SER A O 1
ATOM 694 N N . GLN A 1 84 ? 34.651 -11.830 -39.036 1.00 53.50 84 GLN A N 1
ATOM 695 C CA . GLN A 1 84 ? 34.928 -13.234 -38.698 1.00 53.50 84 GLN A CA 1
ATOM 696 C C . GLN A 1 84 ? 34.327 -14.221 -39.713 1.00 53.50 84 GLN A C 1
ATOM 698 O O . GLN A 1 84 ? 34.786 -15.357 -39.774 1.00 53.50 84 GLN A O 1
ATOM 703 N N . LEU A 1 85 ? 33.377 -13.789 -40.555 1.00 54.94 85 LEU A N 1
ATOM 704 C CA . LEU A 1 85 ? 32.734 -14.613 -41.590 1.00 54.94 85 LEU A CA 1
ATOM 705 C C . LEU A 1 85 ? 33.623 -14.840 -42.829 1.00 54.94 85 LEU A C 1
ATOM 707 O O . LEU A 1 85 ? 33.426 -15.798 -43.569 1.00 54.94 85 LEU A O 1
ATOM 711 N N . SER A 1 86 ? 34.640 -13.998 -43.038 1.00 56.97 86 SER A N 1
ATOM 712 C CA . SER A 1 86 ? 35.512 -14.040 -44.226 1.00 56.97 86 SER A CA 1
ATOM 713 C C . SER A 1 86 ? 36.510 -15.212 -44.269 1.00 56.97 86 SER A C 1
ATOM 715 O O . SER A 1 86 ? 37.136 -15.438 -45.302 1.00 56.97 86 SER A O 1
ATOM 717 N N . GLY A 1 87 ? 36.655 -15.965 -43.171 1.00 56.41 87 GLY A N 1
ATOM 718 C CA . GLY A 1 87 ? 37.586 -17.097 -43.045 1.00 56.41 87 GLY A CA 1
ATOM 719 C C . GLY A 1 87 ? 36.922 -18.440 -42.733 1.00 56.41 87 GLY A C 1
ATOM 720 O O . GLY A 1 87 ? 37.601 -19.360 -42.280 1.00 56.41 87 GLY A O 1
ATOM 721 N N . ILE A 1 88 ? 35.605 -18.544 -42.911 1.00 60.78 88 ILE A N 1
ATOM 722 C CA . ILE A 1 88 ? 34.811 -19.671 -42.425 1.00 60.78 8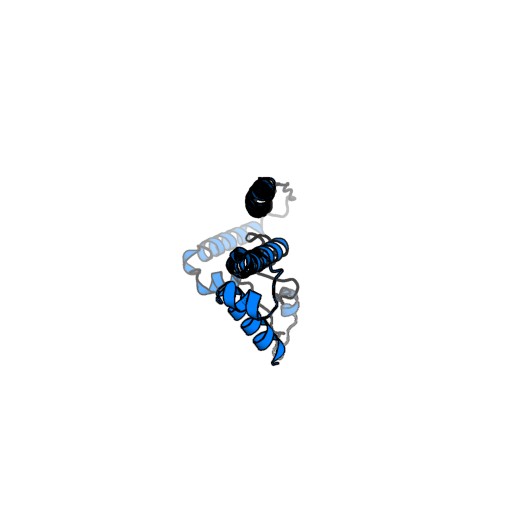8 ILE A CA 1
ATOM 723 C C . ILE A 1 88 ? 34.780 -20.806 -43.460 1.00 60.78 88 ILE A C 1
ATOM 725 O O . ILE A 1 88 ? 34.323 -20.628 -44.584 1.00 60.78 88 ILE A O 1
ATOM 729 N N . THR A 1 89 ? 35.296 -21.977 -43.079 1.00 62.19 89 THR A N 1
ATOM 730 C CA . THR A 1 89 ? 35.189 -23.236 -43.838 1.00 62.19 89 THR A CA 1
ATOM 731 C C . THR A 1 89 ? 33.753 -23.770 -43.810 1.00 62.19 89 THR A C 1
ATOM 733 O O . THR A 1 89 ? 33.088 -23.603 -42.791 1.00 62.19 89 THR A O 1
ATOM 736 N N . ASP A 1 90 ? 33.314 -24.487 -44.854 1.00 64.62 90 ASP A N 1
ATOM 737 C CA . ASP A 1 90 ? 31.943 -25.033 -45.000 1.00 64.62 90 ASP A CA 1
ATOM 738 C C . ASP A 1 90 ? 31.424 -25.864 -43.797 1.00 64.62 90 ASP A C 1
ATOM 740 O O . ASP A 1 90 ? 30.216 -26.000 -43.629 1.00 64.62 90 ASP A O 1
ATOM 744 N N . ASP A 1 91 ? 32.305 -26.379 -42.928 1.00 70.06 91 ASP A N 1
ATOM 745 C CA . ASP A 1 91 ? 31.955 -27.178 -41.736 1.00 70.06 91 ASP A CA 1
ATOM 746 C C . ASP A 1 91 ? 31.719 -26.360 -40.445 1.00 70.06 91 ASP A C 1
ATOM 748 O O . ASP A 1 91 ? 31.520 -26.925 -39.365 1.00 70.06 91 ASP A O 1
ATOM 752 N N . PHE A 1 92 ? 31.774 -25.030 -40.497 1.00 70.12 92 PHE A N 1
ATOM 753 C CA . PHE A 1 92 ? 31.665 -24.194 -39.300 1.00 70.12 92 PHE A CA 1
ATOM 754 C C . PHE A 1 92 ? 30.216 -23.822 -38.973 1.00 70.12 92 PHE A C 1
ATOM 756 O O . PHE A 1 92 ? 29.493 -23.252 -39.790 1.00 70.12 92 PHE A O 1
ATOM 763 N N . VAL A 1 93 ? 29.821 -24.064 -37.724 1.00 69.06 93 VAL A N 1
ATOM 764 C CA . VAL A 1 93 ? 28.541 -23.612 -37.171 1.00 69.06 93 VAL A CA 1
ATOM 765 C C . VAL A 1 93 ? 28.810 -22.410 -36.260 1.00 69.06 93 VAL A C 1
ATOM 767 O O . VAL A 1 93 ? 29.509 -22.580 -35.259 1.00 69.06 93 VAL A O 1
ATOM 770 N N . PRO A 1 94 ? 28.298 -21.205 -36.579 1.00 69.00 94 PRO A N 1
ATOM 771 C CA . PRO A 1 94 ? 28.505 -20.027 -35.745 1.00 69.00 94 PRO A CA 1
ATOM 772 C C . PRO A 1 94 ? 27.781 -20.152 -34.404 1.00 69.00 94 PRO A C 1
ATOM 774 O O . PRO A 1 94 ? 26.774 -20.851 -34.277 1.00 69.00 94 PRO A O 1
ATOM 777 N N . GLU A 1 95 ? 28.288 -19.432 -33.405 1.00 72.94 95 GLU A N 1
ATOM 778 C CA . GLU A 1 95 ? 27.611 -19.298 -32.117 1.00 72.94 95 GLU A CA 1
ATOM 779 C C . GLU A 1 95 ? 26.240 -18.621 -32.283 1.00 72.94 95 GLU A C 1
ATOM 781 O O . GLU A 1 95 ? 25.998 -17.869 -33.234 1.00 72.94 95 GLU A O 1
ATOM 786 N N . LEU A 1 96 ? 25.322 -18.911 -31.358 1.00 74.81 96 LEU A N 1
ATOM 787 C CA . LEU A 1 96 ? 23.988 -18.321 -31.362 1.00 74.81 96 LEU A CA 1
ATOM 788 C C . LEU A 1 96 ? 24.076 -16.863 -30.892 1.00 74.81 96 LEU A C 1
ATOM 790 O O . LEU A 1 96 ? 24.523 -16.599 -29.777 1.00 74.81 96 LEU A O 1
ATOM 794 N N . HIS A 1 97 ? 23.633 -15.946 -31.747 1.00 79.44 97 HIS A N 1
ATOM 795 C CA . HIS A 1 97 ? 23.637 -14.507 -31.499 1.00 79.44 97 HIS A CA 1
ATOM 796 C C . HIS A 1 97 ? 22.219 -13.937 -31.570 1.00 79.44 97 HIS A C 1
ATOM 798 O O . HIS A 1 97 ? 21.377 -14.427 -32.329 1.00 79.44 97 HIS A O 1
ATOM 804 N N . ASP A 1 98 ? 21.986 -12.863 -30.822 1.00 82.19 98 ASP A N 1
ATOM 805 C CA . ASP A 1 98 ? 20.747 -12.101 -30.845 1.00 82.19 98 ASP A CA 1
ATOM 806 C C . ASP A 1 98 ? 20.715 -11.179 -32.067 1.00 82.19 98 ASP A C 1
ATOM 808 O O . ASP A 1 98 ? 21.666 -10.447 -32.364 1.00 82.19 98 ASP A O 1
ATOM 812 N N . ILE A 1 99 ? 19.593 -11.201 -32.786 1.00 79.94 99 ILE A N 1
ATOM 813 C CA . ILE A 1 99 ? 19.351 -10.310 -33.920 1.00 79.94 99 ILE A CA 1
ATOM 814 C C . ILE A 1 99 ? 18.686 -9.037 -33.379 1.00 79.94 99 ILE A C 1
ATOM 816 O O . ILE A 1 99 ? 17.614 -9.132 -32.776 1.00 79.94 99 ILE A O 1
ATOM 820 N N . PRO A 1 100 ? 19.257 -7.840 -33.613 1.00 81.31 100 PRO A N 1
ATOM 821 C CA . PRO A 1 100 ? 18.639 -6.588 -33.201 1.00 81.31 100 PRO A CA 1
ATOM 822 C C . PRO A 1 100 ? 17.208 -6.458 -33.727 1.00 81.31 100 PRO A C 1
ATOM 824 O O . PRO A 1 100 ? 16.942 -6.687 -34.911 1.00 81.31 100 PRO A O 1
ATOM 827 N N . ILE A 1 101 ? 16.293 -6.007 -32.866 1.00 81.19 101 ILE A N 1
ATOM 828 C CA . ILE A 1 101 ? 14.869 -5.861 -33.201 1.00 81.19 101 ILE A CA 1
ATOM 829 C C . ILE A 1 101 ? 14.633 -4.968 -34.428 1.00 81.19 101 ILE A C 1
ATOM 831 O O . ILE A 1 101 ? 13.693 -5.202 -35.180 1.00 81.19 101 ILE A O 1
ATOM 835 N N . GLY A 1 102 ? 15.515 -3.995 -34.688 1.00 80.88 102 GLY A N 1
ATOM 836 C CA . GLY A 1 102 ? 15.470 -3.169 -35.897 1.00 80.88 102 GLY A CA 1
ATOM 837 C C . GLY A 1 102 ? 15.638 -3.976 -37.191 1.00 80.88 102 GLY A C 1
ATOM 838 O O . GLY A 1 102 ? 14.894 -3.745 -38.141 1.00 80.88 102 GLY A O 1
ATOM 839 N N . ILE A 1 103 ? 16.544 -4.964 -37.208 1.00 78.81 103 ILE A N 1
ATOM 840 C CA . ILE A 1 103 ? 16.756 -5.858 -38.360 1.00 78.81 103 ILE A CA 1
ATOM 841 C C . ILE A 1 103 ? 15.543 -6.770 -38.537 1.00 78.81 103 ILE A C 1
ATOM 843 O O . ILE A 1 103 ? 15.026 -6.900 -39.643 1.00 78.81 103 ILE A O 1
ATOM 847 N N . VAL A 1 104 ? 15.039 -7.350 -37.443 1.00 82.88 104 VAL A N 1
ATOM 848 C CA . VAL A 1 104 ? 13.831 -8.190 -37.484 1.00 82.88 104 VAL A CA 1
ATOM 849 C C . VAL A 1 104 ? 12.637 -7.395 -38.014 1.00 82.88 104 VAL A C 1
ATOM 851 O O . VAL A 1 104 ? 11.916 -7.878 -38.882 1.00 82.88 104 VAL A O 1
ATOM 854 N N . ASN A 1 105 ? 12.445 -6.164 -37.534 1.00 83.50 105 ASN A N 1
ATOM 855 C CA . ASN A 1 105 ? 11.356 -5.291 -37.960 1.00 83.50 105 ASN A CA 1
ATOM 856 C C . ASN A 1 105 ? 11.467 -4.917 -39.448 1.00 83.50 105 ASN A C 1
ATOM 858 O O . ASN A 1 105 ? 10.470 -4.967 -40.165 1.00 83.50 105 ASN A O 1
ATOM 862 N N . ALA A 1 106 ? 12.675 -4.604 -39.927 1.00 80.12 106 ALA A N 1
ATOM 863 C CA . ALA A 1 106 ? 12.927 -4.340 -41.340 1.00 80.12 106 ALA A CA 1
ATOM 864 C C . ALA A 1 106 ? 12.608 -5.569 -42.207 1.00 80.12 106 ALA A C 1
ATOM 866 O O . ALA A 1 106 ? 11.827 -5.471 -43.146 1.00 80.12 106 ALA A O 1
ATOM 867 N N . CYS A 1 107 ? 13.122 -6.748 -41.851 1.00 79.94 107 CYS A N 1
ATOM 868 C CA . CYS A 1 107 ? 12.872 -7.970 -42.618 1.00 79.94 107 CYS A CA 1
ATOM 869 C C . CYS A 1 107 ? 11.401 -8.404 -42.611 1.00 79.94 107 CYS A C 1
ATOM 871 O O . CYS A 1 107 ? 10.922 -8.949 -43.602 1.00 79.94 107 CYS A O 1
ATOM 873 N N . LEU A 1 108 ? 10.701 -8.217 -41.490 1.00 80.38 108 LEU A N 1
ATOM 874 C CA . LEU A 1 108 ? 9.341 -8.723 -41.321 1.00 80.38 108 LEU A CA 1
ATOM 875 C C . LEU A 1 108 ? 8.272 -7.750 -41.834 1.00 80.38 108 LEU A C 1
ATOM 877 O O . LEU A 1 108 ? 7.231 -8.201 -42.309 1.00 80.38 108 LEU A O 1
ATOM 881 N N . TYR A 1 109 ? 8.505 -6.438 -41.726 1.00 78.81 109 TYR A N 1
ATOM 882 C CA . TYR A 1 109 ? 7.470 -5.426 -41.965 1.00 78.81 109 TYR A CA 1
ATOM 883 C C . TYR A 1 109 ? 7.821 -4.374 -43.016 1.00 78.81 109 TYR A C 1
ATOM 885 O O . TYR A 1 109 ? 6.902 -3.718 -43.512 1.00 78.81 109 TYR A O 1
ATOM 893 N N . GLN A 1 110 ? 9.091 -4.187 -43.390 1.00 72.31 110 GLN A N 1
ATOM 894 C CA . GLN A 1 110 ? 9.387 -3.353 -44.552 1.00 72.31 110 GLN A CA 1
ATOM 895 C C . GLN A 1 110 ? 9.228 -4.192 -45.814 1.00 72.31 110 GLN A C 1
ATOM 897 O O . GLN A 1 110 ? 9.908 -5.194 -46.020 1.00 72.31 110 GLN A O 1
ATOM 902 N N . ASN A 1 111 ? 8.316 -3.761 -46.684 1.00 60.28 111 ASN A N 1
ATOM 903 C CA . ASN A 1 111 ? 8.297 -4.249 -48.049 1.00 60.28 111 ASN A CA 1
ATOM 904 C C . ASN A 1 111 ? 9.584 -3.753 -48.721 1.00 60.28 111 ASN A C 1
ATOM 906 O O . ASN A 1 111 ? 9.689 -2.565 -49.032 1.00 60.28 111 ASN A O 1
ATOM 910 N N . VAL A 1 112 ? 10.568 -4.636 -48.900 1.00 55.25 112 VAL A N 1
ATOM 911 C CA . VAL A 1 112 ? 11.862 -4.309 -49.528 1.00 55.25 112 VAL A CA 1
ATOM 912 C C . VAL A 1 112 ? 11.649 -3.712 -50.930 1.00 55.25 112 VAL A C 1
ATOM 914 O O . VAL A 1 112 ? 12.431 -2.880 -51.380 1.00 55.25 112 VAL A O 1
ATOM 917 N N . ASP A 1 113 ? 10.525 -4.033 -51.571 1.00 56.47 113 ASP A N 1
ATOM 918 C CA . ASP A 1 113 ? 10.129 -3.524 -52.887 1.00 56.47 113 ASP A CA 1
ATOM 919 C C . ASP A 1 113 ? 9.636 -2.061 -52.866 1.00 56.47 113 ASP A C 1
ATOM 921 O O . ASP A 1 113 ? 9.574 -1.414 -53.907 1.00 56.47 113 ASP A O 1
ATOM 925 N N . GLY A 1 114 ? 9.277 -1.518 -51.697 1.00 55.94 114 GLY A N 1
ATOM 926 C CA . GLY A 1 114 ? 8.727 -0.164 -51.543 1.00 55.94 114 GLY A CA 1
ATOM 927 C C . GLY A 1 114 ? 9.727 0.899 -51.083 1.00 55.94 114 GLY A C 1
ATOM 928 O O . GLY A 1 114 ? 9.359 2.067 -50.986 1.00 55.94 114 GLY A O 1
ATOM 929 N N . LEU A 1 115 ? 10.969 0.516 -50.772 1.00 58.06 115 LEU A N 1
ATOM 930 C CA . LEU A 1 115 ? 11.990 1.427 -50.237 1.00 58.06 115 LEU A CA 1
ATOM 931 C C . LEU A 1 115 ? 12.846 2.103 -51.318 1.00 58.06 115 LEU A C 1
ATOM 933 O O . LEU A 1 115 ? 13.777 2.817 -50.970 1.00 58.06 115 LEU A O 1
ATOM 937 N N . GLY A 1 116 ? 12.584 1.863 -52.609 1.00 54.50 116 GLY A N 1
ATOM 938 C CA . GLY A 1 116 ? 13.360 2.458 -53.708 1.00 54.50 116 GLY A CA 1
ATOM 939 C C . GLY A 1 116 ? 14.838 2.049 -53.739 1.00 54.50 116 GLY A C 1
ATOM 940 O O . GLY A 1 116 ? 15.563 2.471 -54.629 1.00 54.50 116 GLY A O 1
ATOM 941 N N . LEU A 1 117 ? 15.286 1.188 -52.815 1.00 61.16 117 LEU A N 1
ATOM 942 C CA . LEU A 1 117 ? 16.685 0.789 -52.690 1.00 61.16 117 LEU A CA 1
ATOM 943 C C . LEU A 1 117 ? 17.191 0.094 -53.949 1.00 61.16 117 LEU A C 1
ATOM 945 O O . LEU A 1 117 ? 18.360 0.220 -54.253 1.00 61.16 117 LEU A O 1
ATOM 949 N N . TRP A 1 118 ? 16.341 -0.598 -54.706 1.00 54.47 118 TRP A N 1
ATOM 950 C CA . TRP A 1 118 ? 16.739 -1.210 -55.977 1.00 54.47 118 TRP A CA 1
ATOM 951 C C . TRP A 1 118 ? 16.986 -0.167 -57.076 1.00 54.47 118 TRP A C 1
ATOM 953 O O . TRP A 1 118 ? 17.908 -0.334 -57.868 1.00 54.47 118 TRP A O 1
ATOM 963 N N . GLU A 1 119 ? 16.215 0.925 -57.091 1.00 60.91 119 GLU A N 1
ATOM 964 C CA . GLU A 1 119 ? 16.406 2.042 -58.027 1.00 60.91 119 GLU A CA 1
ATOM 965 C C . GLU A 1 119 ? 17.625 2.887 -57.621 1.00 60.91 119 GLU A C 1
ATOM 967 O O . GLU A 1 119 ? 18.449 3.229 -58.468 1.00 60.91 119 GLU A O 1
ATOM 972 N N . GLU A 1 120 ? 17.811 3.133 -56.319 1.00 57.19 120 GLU A N 1
ATOM 973 C CA . GLU A 1 120 ? 18.976 3.848 -55.787 1.00 57.19 120 GLU A CA 1
ATOM 974 C C . GLU A 1 120 ? 20.265 3.011 -55.898 1.00 57.19 120 GLU A C 1
ATOM 976 O O . GLU A 1 120 ? 21.310 3.555 -56.245 1.00 57.19 120 GLU A O 1
ATOM 981 N N . TYR A 1 121 ? 20.212 1.682 -55.718 1.00 57.22 121 TYR A N 1
ATOM 982 C CA . TYR A 1 121 ? 21.357 0.790 -55.963 1.00 57.22 121 TYR A CA 1
ATOM 983 C C . TYR A 1 121 ? 21.727 0.718 -57.450 1.00 57.22 121 TYR A C 1
ATOM 985 O O . TYR A 1 121 ? 22.915 0.611 -57.765 1.00 57.22 121 TYR A O 1
ATOM 993 N N . GLU A 1 122 ? 20.762 0.756 -58.377 1.00 59.59 122 GLU A N 1
ATOM 994 C CA . GLU A 1 122 ? 21.073 0.790 -59.812 1.00 59.59 122 GLU A CA 1
ATOM 995 C C . GLU A 1 122 ? 21.668 2.142 -60.238 1.00 59.59 122 GLU A C 1
ATOM 997 O O . GLU A 1 122 ? 22.653 2.164 -60.986 1.00 59.59 122 GLU A O 1
ATOM 1002 N N . GLU A 1 123 ? 21.154 3.267 -59.728 1.00 57.69 123 GLU A N 1
ATOM 1003 C CA . GLU A 1 123 ? 21.729 4.591 -59.999 1.00 57.69 123 GLU A CA 1
ATOM 1004 C C . GLU A 1 123 ? 23.103 4.785 -59.337 1.00 57.69 123 GLU A C 1
ATOM 1006 O O . GLU A 1 123 ? 24.020 5.318 -59.974 1.00 57.69 123 GLU A O 1
ATOM 1011 N N . GLU A 1 124 ? 23.301 4.300 -58.107 1.00 55.78 124 GLU A N 1
ATOM 1012 C CA . GLU A 1 124 ? 24.581 4.396 -57.402 1.00 55.78 124 GLU A CA 1
ATOM 1013 C C . GLU A 1 124 ? 25.658 3.524 -58.066 1.00 55.78 124 GLU A C 1
ATOM 1015 O O . GLU A 1 124 ? 26.795 3.975 -58.216 1.00 55.78 124 GLU A O 1
ATOM 1020 N N . ASN A 1 125 ? 25.326 2.320 -58.549 1.00 55.84 125 ASN A N 1
ATOM 1021 C CA . ASN A 1 125 ? 26.289 1.478 -59.272 1.00 55.84 125 ASN A CA 1
ATOM 1022 C C . ASN A 1 125 ? 26.656 2.055 -60.648 1.00 55.84 125 ASN A C 1
ATOM 1024 O O . ASN A 1 125 ? 27.827 2.019 -61.033 1.00 55.84 125 ASN A O 1
ATOM 1028 N N . LYS A 1 126 ? 25.702 2.678 -61.351 1.00 53.78 126 LYS A N 1
ATOM 1029 C CA . LYS A 1 126 ? 25.960 3.368 -62.625 1.00 53.78 126 LYS A CA 1
ATOM 1030 C C . LYS A 1 126 ? 26.788 4.642 -62.433 1.00 53.78 126 LYS A C 1
ATOM 1032 O O . LYS A 1 126 ? 27.597 4.992 -63.290 1.00 53.78 126 LYS A O 1
ATOM 1037 N N . ASN A 1 127 ? 26.624 5.335 -61.307 1.00 50.59 127 ASN A N 1
ATOM 1038 C CA . ASN A 1 127 ? 27.429 6.506 -60.957 1.00 50.59 127 ASN A CA 1
ATOM 1039 C C . ASN A 1 127 ? 28.834 6.103 -60.465 1.00 50.59 127 ASN A C 1
ATOM 1041 O O . ASN A 1 127 ? 29.823 6.711 -60.865 1.00 50.59 127 ASN A O 1
ATOM 1045 N N . LYS A 1 128 ? 28.965 5.020 -59.688 1.00 52.19 128 LYS A N 1
ATOM 1046 C CA . LYS A 1 128 ? 30.264 4.512 -59.209 1.00 52.19 128 LYS A CA 1
ATOM 1047 C C . LYS A 1 128 ? 31.169 4.030 -60.344 1.00 52.19 128 LYS A C 1
ATOM 1049 O O . LYS A 1 128 ? 32.361 4.325 -60.296 1.00 52.19 128 LYS A O 1
ATOM 1054 N N . GLU A 1 129 ? 30.624 3.412 -61.396 1.00 48.69 129 GLU A N 1
ATOM 1055 C CA . GLU A 1 129 ? 31.393 3.058 -62.606 1.00 48.69 129 GLU A CA 1
ATOM 1056 C C . GLU A 1 129 ? 31.983 4.307 -63.305 1.00 48.69 129 GLU A C 1
ATOM 1058 O O . GLU A 1 129 ? 33.096 4.255 -63.815 1.00 48.69 129 GLU A O 1
ATOM 1063 N N . ASN A 1 130 ? 31.316 5.468 -63.215 1.00 46.38 130 ASN A N 1
ATOM 1064 C CA . ASN A 1 130 ? 31.811 6.757 -63.732 1.00 46.38 130 ASN A CA 1
ATOM 1065 C C . ASN A 1 130 ? 32.758 7.512 -62.766 1.00 46.38 130 ASN A C 1
ATOM 1067 O O . ASN A 1 130 ? 33.461 8.443 -63.178 1.00 46.38 130 ASN A O 1
ATOM 1071 N N . ILE A 1 131 ? 32.777 7.149 -61.477 1.00 44.12 131 ILE A N 1
ATOM 1072 C CA . ILE A 1 131 ? 33.572 7.821 -60.431 1.00 44.12 131 ILE A CA 1
ATOM 1073 C C . ILE A 1 131 ? 34.968 7.198 -60.275 1.00 44.12 131 ILE A C 1
ATOM 1075 O O . ILE A 1 131 ? 35.913 7.931 -59.966 1.00 44.12 131 ILE A O 1
ATOM 1079 N N . TYR A 1 132 ? 35.146 5.896 -60.537 1.00 44.75 132 TYR A N 1
ATOM 1080 C CA . TYR A 1 132 ? 36.484 5.276 -60.506 1.00 44.75 132 TYR A CA 1
ATOM 1081 C C . TYR A 1 132 ? 37.452 5.886 -61.534 1.00 44.75 132 TYR A C 1
ATOM 1083 O O . TYR A 1 132 ? 38.655 5.928 -61.275 1.00 44.75 132 TYR A O 1
ATOM 1091 N N . ASP A 1 133 ? 36.935 6.459 -62.624 1.00 44.16 133 ASP A N 1
ATOM 1092 C CA . ASP A 1 133 ? 37.734 7.180 -63.621 1.00 44.16 133 ASP A CA 1
ATOM 1093 C C . ASP A 1 133 ? 38.107 8.619 -63.204 1.00 44.16 133 ASP A C 1
ATOM 1095 O O . ASP A 1 133 ? 39.039 9.195 -63.764 1.00 44.16 133 ASP A O 1
ATOM 1099 N N . ASN A 1 134 ? 37.429 9.220 -62.212 1.00 43.72 134 ASN A N 1
ATOM 1100 C CA . ASN A 1 134 ? 37.507 10.670 -61.959 1.00 43.72 134 ASN A CA 1
ATOM 1101 C C . ASN A 1 134 ? 38.022 11.102 -60.574 1.00 43.72 134 ASN A C 1
ATOM 1103 O O . ASN A 1 134 ? 38.292 12.288 -60.387 1.00 43.72 134 ASN A O 1
ATOM 1107 N N . ASN A 1 135 ? 38.230 10.195 -59.615 1.00 45.12 135 ASN A N 1
ATOM 1108 C CA . ASN A 1 135 ? 38.641 10.563 -58.249 1.00 45.12 135 ASN A CA 1
ATOM 1109 C C . ASN A 1 135 ? 40.063 10.118 -57.862 1.00 45.12 135 ASN A C 1
ATOM 1111 O O . ASN A 1 135 ? 40.296 9.506 -56.823 1.00 45.12 135 ASN A O 1
ATOM 1115 N N . GLN A 1 136 ? 41.052 10.550 -58.654 1.00 43.22 136 GLN A N 1
ATOM 1116 C CA . GLN A 1 136 ? 42.422 10.776 -58.162 1.00 43.22 136 GLN A CA 1
ATOM 1117 C C . GLN A 1 136 ? 42.586 12.117 -57.420 1.00 43.22 136 GLN A C 1
ATOM 1119 O O . GLN A 1 136 ? 43.712 12.514 -57.124 1.00 43.22 136 GLN A O 1
ATOM 1124 N N . ASN A 1 137 ? 41.511 12.841 -57.095 1.00 42.81 137 ASN A N 1
ATOM 1125 C CA . ASN A 1 137 ? 41.664 14.153 -56.482 1.00 42.81 137 ASN A CA 1
ATOM 1126 C C . ASN A 1 137 ? 40.559 14.513 -55.481 1.00 42.81 137 ASN A C 1
ATOM 1128 O O . ASN A 1 137 ? 39.384 14.554 -55.812 1.00 42.81 137 ASN A O 1
ATOM 1132 N N . VAL A 1 138 ? 41.038 14.938 -54.308 1.00 44.34 138 VAL A N 1
ATOM 1133 C CA . VAL A 1 138 ? 40.401 15.781 -53.282 1.00 44.34 138 VAL A CA 1
ATOM 1134 C C . VAL A 1 138 ? 39.907 15.088 -52.001 1.00 44.34 138 VAL A C 1
ATOM 1136 O O . VAL A 1 138 ? 39.096 14.171 -51.980 1.00 44.34 138 VAL A O 1
ATOM 1139 N N . LYS A 1 139 ? 40.488 15.614 -50.911 1.00 36.44 139 LYS A N 1
ATOM 1140 C CA . LYS A 1 139 ? 40.342 15.322 -49.484 1.00 36.44 139 LYS A CA 1
ATOM 1141 C C . LYS A 1 139 ? 38.988 15.770 -48.931 1.00 36.44 139 LYS A C 1
ATOM 1143 O O . LYS A 1 139 ? 38.510 16.848 -49.268 1.00 36.44 139 LYS A O 1
ATOM 1148 N N . GLY A 1 140 ? 38.469 14.981 -47.992 1.00 32.91 140 GLY A N 1
ATOM 1149 C CA . GLY A 1 140 ? 37.285 15.292 -47.199 1.00 32.91 140 GLY A CA 1
ATOM 1150 C C . GLY A 1 140 ? 37.540 16.262 -46.042 1.00 32.91 140 GLY A C 1
ATOM 1151 O O . GLY A 1 140 ? 38.634 16.331 -45.478 1.00 32.91 140 GLY A O 1
ATOM 1152 N N . GLY A 1 141 ? 36.477 16.971 -45.682 1.00 33.47 141 GLY A N 1
ATOM 1153 C CA . GLY A 1 141 ? 36.293 17.671 -44.419 1.00 33.47 141 GLY A CA 1
ATOM 1154 C C . GLY A 1 141 ? 34.794 17.735 -44.137 1.00 33.47 141 GLY A C 1
ATOM 1155 O O . GLY A 1 141 ? 34.031 18.128 -45.015 1.00 33.47 141 GLY A O 1
ATOM 1156 N N . GLY A 1 142 ? 34.380 17.310 -42.946 1.00 30.77 142 GLY A N 1
ATOM 1157 C CA . GLY A 1 142 ? 32.997 17.354 -42.478 1.00 30.77 142 GLY A CA 1
ATOM 1158 C C . GLY A 1 142 ? 32.995 17.680 -40.992 1.00 30.77 142 GLY A C 1
ATOM 1159 O O . GLY A 1 142 ? 33.686 17.013 -40.223 1.00 30.77 142 GLY A O 1
ATOM 1160 N N . GLY A 1 143 ? 32.305 18.767 -40.649 1.00 30.52 143 GLY A N 1
ATOM 1161 C CA . GLY A 1 143 ? 32.172 19.311 -39.306 1.00 30.52 143 GLY A CA 1
ATOM 1162 C C . GLY A 1 143 ? 31.007 18.723 -38.513 1.00 30.52 143 GLY A C 1
ATOM 1163 O O . GLY A 1 143 ? 30.204 17.942 -39.016 1.00 30.52 143 GLY A O 1
ATOM 1164 N N . GLU A 1 144 ? 31.023 19.146 -37.256 1.00 43.94 144 GLU A N 1
ATOM 1165 C CA . GLU A 1 144 ? 30.145 18.917 -36.106 1.00 43.94 144 GLU A CA 1
ATOM 1166 C C . GLU A 1 144 ? 28.661 19.207 -36.363 1.00 43.94 144 GLU A C 1
ATOM 1168 O O . GLU A 1 144 ? 28.381 20.139 -37.105 1.00 43.94 144 GLU A O 1
ATOM 1173 N N . GLU A 1 145 ? 27.755 18.539 -35.628 1.00 36.59 145 GLU A N 1
ATOM 1174 C CA . GLU A 1 145 ? 26.547 19.169 -35.056 1.00 36.59 145 GLU A CA 1
ATOM 1175 C C . GLU A 1 145 ? 26.171 18.526 -33.700 1.00 36.59 145 GLU A C 1
ATOM 1177 O O . GLU A 1 145 ? 26.241 17.309 -33.516 1.00 36.59 145 GLU A O 1
ATOM 1182 N N . GLU A 1 146 ? 25.824 19.392 -32.741 1.00 38.75 146 GLU A N 1
ATOM 1183 C CA . GLU A 1 146 ? 25.462 19.132 -31.341 1.00 38.75 146 GLU A CA 1
ATOM 1184 C C . GLU A 1 146 ? 23.954 18.873 -31.142 1.00 38.75 146 GLU A C 1
ATOM 1186 O O . GLU A 1 146 ? 23.133 19.287 -31.957 1.00 38.75 146 GLU A O 1
ATOM 1191 N N . GLY A 1 147 ? 23.568 18.333 -29.975 1.00 37.19 147 GLY A N 1
ATOM 1192 C CA . GLY A 1 147 ? 22.211 18.518 -29.437 1.00 37.19 147 GLY A CA 1
ATOM 1193 C C . GLY A 1 147 ? 21.808 17.562 -28.299 1.00 37.19 147 GLY A C 1
ATOM 1194 O O . GLY A 1 147 ? 21.688 16.367 -28.553 1.00 37.19 147 GLY A O 1
ATOM 1195 N N . PRO A 1 148 ? 21.565 18.046 -27.059 1.00 57.31 148 PRO A N 1
ATOM 1196 C CA . PRO A 1 148 ? 21.199 17.220 -25.906 1.00 57.31 148 PRO A CA 1
ATOM 1197 C C . PRO A 1 148 ? 19.702 17.320 -25.562 1.00 57.31 148 PRO A C 1
ATOM 1199 O O . PRO A 1 148 ? 19.175 18.422 -25.437 1.00 57.31 148 PRO A O 1
ATOM 1202 N N . GLU A 1 149 ? 19.036 16.200 -25.263 1.00 40.16 149 GLU A N 1
ATOM 1203 C CA . GLU A 1 149 ? 17.687 16.226 -24.673 1.00 40.16 149 GLU A CA 1
ATOM 1204 C C . GLU A 1 149 ? 17.592 15.348 -23.415 1.00 40.16 149 GLU A C 1
ATOM 1206 O O . GLU A 1 149 ? 17.470 14.128 -23.456 1.00 40.16 149 GLU A O 1
ATOM 1211 N N . SER A 1 150 ? 17.649 16.011 -22.256 1.00 47.38 150 SER A N 1
ATOM 1212 C CA . SER A 1 150 ? 17.394 15.458 -20.922 1.00 47.38 150 SER A CA 1
ATOM 1213 C C . SER A 1 150 ? 16.194 16.198 -20.327 1.00 47.38 150 SER A C 1
ATOM 1215 O O . SER A 1 150 ? 16.331 17.312 -19.824 1.00 47.38 150 SER A O 1
ATOM 1217 N N . GLY A 1 151 ? 14.989 15.624 -20.445 1.00 51.66 151 GLY A N 1
ATOM 1218 C CA . GLY A 1 151 ? 13.748 16.328 -20.073 1.00 51.66 151 GLY A CA 1
ATOM 1219 C C . GLY A 1 151 ? 12.605 15.477 -19.508 1.00 51.66 151 GLY A C 1
ATOM 1220 O O . GLY A 1 151 ? 11.522 16.011 -19.251 1.00 51.66 151 GLY A O 1
ATOM 1221 N N . SER A 1 152 ? 12.811 14.173 -19.295 1.00 56.44 152 SER A N 1
ATOM 1222 C CA . SER A 1 152 ? 11.751 13.250 -18.845 1.00 56.44 152 SER A CA 1
ATOM 1223 C C . SER A 1 152 ? 11.878 12.866 -17.361 1.00 56.44 152 SER A C 1
ATOM 1225 O O . SER A 1 152 ? 10.904 12.941 -16.607 1.00 56.44 152 SER A O 1
ATOM 1227 N N . GLY A 1 153 ? 13.100 12.591 -16.883 1.00 61.12 153 GLY A N 1
ATOM 1228 C CA . GLY A 1 153 ? 13.347 12.148 -15.502 1.00 61.12 153 GLY A CA 1
ATOM 1229 C C . GLY A 1 153 ? 12.944 13.166 -14.428 1.00 61.12 153 GLY A C 1
ATOM 1230 O O . GLY A 1 153 ? 12.389 12.802 -13.392 1.00 61.12 153 GLY A O 1
ATOM 1231 N N . SER A 1 154 ? 13.125 14.463 -14.691 1.00 65.19 154 SER A N 1
ATOM 1232 C CA . SER A 1 154 ? 12.799 15.520 -13.725 1.00 65.19 154 SER A CA 1
ATOM 1233 C C . SER A 1 154 ? 11.299 15.619 -13.434 1.00 65.19 154 SER A C 1
ATOM 1235 O O . SER A 1 154 ? 10.912 15.900 -12.303 1.00 65.19 154 SER A O 1
ATOM 1237 N N . LYS A 1 155 ? 10.437 15.347 -14.422 1.00 73.38 155 LYS A N 1
ATOM 1238 C CA . LYS A 1 155 ? 8.976 15.436 -14.256 1.00 73.38 155 LYS A CA 1
ATOM 1239 C C . LYS A 1 155 ? 8.444 14.320 -13.356 1.00 73.38 155 LYS A C 1
ATOM 1241 O O . LYS A 1 155 ? 7.593 14.573 -12.508 1.00 73.38 155 LYS A O 1
ATOM 1246 N N . ILE A 1 156 ? 8.988 13.112 -13.495 1.00 72.94 156 ILE A N 1
ATOM 1247 C CA . ILE A 1 156 ? 8.610 11.950 -12.678 1.00 72.94 156 ILE A CA 1
ATOM 1248 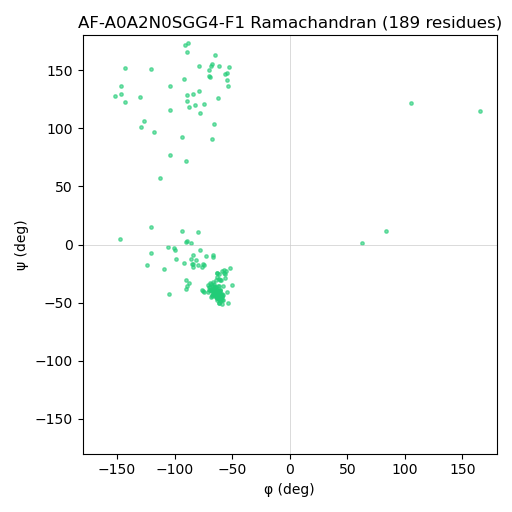C C . ILE A 1 156 ? 9.038 12.158 -11.220 1.00 72.94 156 ILE A C 1
ATOM 1250 O O . ILE A 1 156 ? 8.241 11.943 -10.309 1.00 72.94 156 ILE A O 1
ATOM 1254 N N . ILE A 1 157 ? 10.252 12.669 -10.995 1.00 73.38 157 ILE A N 1
ATOM 1255 C CA . ILE A 1 157 ? 10.750 12.993 -9.649 1.00 73.38 157 ILE A CA 1
ATOM 1256 C C . ILE A 1 157 ? 9.851 14.035 -8.966 1.00 73.38 157 ILE A C 1
ATOM 1258 O O . ILE A 1 157 ? 9.499 13.877 -7.798 1.00 73.38 157 ILE A O 1
ATOM 1262 N N . ILE A 1 158 ? 9.418 15.065 -9.698 1.00 78.44 158 ILE A N 1
ATOM 1263 C CA . ILE A 1 158 ? 8.510 16.094 -9.172 1.00 78.44 158 ILE A CA 1
ATOM 1264 C C . ILE A 1 158 ? 7.151 15.497 -8.776 1.00 78.44 158 ILE A C 1
ATOM 1266 O O . ILE A 1 158 ? 6.626 15.847 -7.720 1.00 78.44 158 ILE A O 1
ATOM 1270 N N . ILE A 1 159 ? 6.596 14.574 -9.570 1.00 79.75 159 ILE A N 1
ATOM 1271 C CA . ILE A 1 159 ? 5.323 13.901 -9.257 1.00 79.75 159 ILE A CA 1
ATOM 1272 C C . ILE A 1 159 ? 5.450 13.047 -7.991 1.00 79.75 159 ILE A C 1
ATOM 1274 O O . ILE A 1 159 ? 4.568 13.096 -7.137 1.00 79.75 159 ILE A O 1
ATOM 1278 N N . ILE A 1 160 ? 6.555 12.313 -7.834 1.00 75.31 160 ILE A N 1
ATOM 1279 C CA . ILE A 1 160 ? 6.815 11.494 -6.641 1.00 75.31 160 ILE A CA 1
ATOM 1280 C C . ILE A 1 160 ? 6.922 12.381 -5.398 1.00 75.31 160 ILE A C 1
ATOM 1282 O O . ILE A 1 160 ? 6.287 12.096 -4.384 1.00 75.31 160 ILE A O 1
ATOM 1286 N N . ILE A 1 161 ? 7.672 13.484 -5.478 1.00 81.19 161 ILE A N 1
ATOM 1287 C CA . ILE A 1 161 ? 7.802 14.437 -4.370 1.00 81.19 161 ILE A CA 1
ATOM 1288 C C . ILE A 1 161 ? 6.439 15.040 -4.023 1.00 81.19 161 ILE A C 1
ATOM 1290 O O . ILE A 1 161 ? 6.090 15.091 -2.849 1.00 81.19 161 ILE A O 1
ATOM 1294 N N . LEU A 1 162 ? 5.636 15.436 -5.014 1.00 83.00 162 LEU A N 1
ATOM 1295 C CA . LEU A 1 162 ? 4.279 15.944 -4.791 1.00 83.00 162 LEU A CA 1
ATOM 1296 C C . LEU A 1 162 ? 3.382 14.913 -4.104 1.00 83.00 162 LEU A C 1
ATOM 1298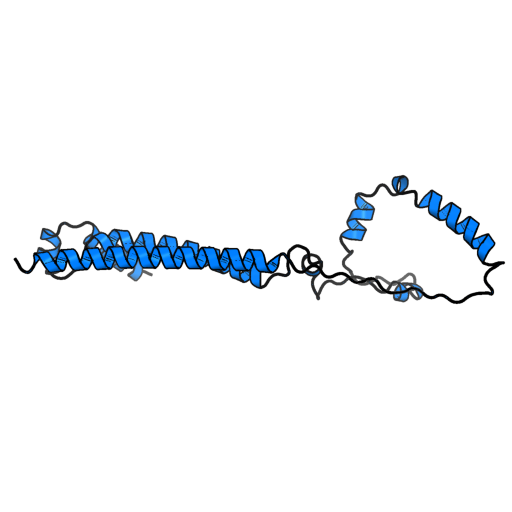 O O . LEU A 1 162 ? 2.666 15.264 -3.168 1.00 83.00 162 LEU A O 1
ATOM 1302 N N . LEU A 1 163 ? 3.439 13.650 -4.527 1.00 79.56 163 LEU A N 1
ATOM 1303 C CA . LEU A 1 163 ? 2.638 12.577 -3.943 1.00 79.56 163 LEU A CA 1
ATOM 1304 C C . LEU A 1 163 ? 3.055 12.297 -2.492 1.00 79.56 163 LEU A C 1
ATOM 1306 O O . LEU A 1 163 ? 2.198 12.187 -1.618 1.00 79.56 163 LEU A O 1
ATOM 1310 N N . LEU A 1 164 ? 4.362 12.262 -2.217 1.00 81.50 164 LEU A N 1
ATOM 1311 C CA . LEU A 1 164 ? 4.898 12.133 -0.861 1.00 81.50 164 LEU A CA 1
ATOM 1312 C C . LEU A 1 164 ? 4.497 13.320 0.016 1.00 81.50 164 LEU A C 1
ATOM 1314 O O . LEU A 1 164 ? 4.032 13.118 1.133 1.00 81.50 164 LEU A O 1
ATOM 1318 N N . VAL A 1 165 ? 4.621 14.546 -0.493 1.00 84.81 165 VAL A N 1
ATOM 1319 C CA . VAL A 1 165 ? 4.225 15.769 0.215 1.00 84.81 165 VAL A CA 1
ATOM 1320 C C . VAL A 1 165 ? 2.735 15.733 0.544 1.00 84.81 165 VAL A C 1
ATOM 1322 O O . VAL A 1 165 ? 2.371 15.964 1.691 1.00 84.81 165 VAL A O 1
ATOM 1325 N N . ILE A 1 166 ? 1.872 15.370 -0.408 1.00 84.25 166 ILE A N 1
ATOM 1326 C CA . ILE A 1 166 ? 0.426 15.226 -0.180 1.00 84.25 166 ILE A CA 1
ATOM 1327 C C . ILE A 1 166 ? 0.139 14.190 0.910 1.00 84.25 166 ILE A C 1
ATOM 1329 O O . ILE A 1 166 ? -0.682 14.440 1.787 1.00 84.25 166 ILE A O 1
ATOM 1333 N N . ILE A 1 167 ? 0.836 13.054 0.896 1.00 78.25 167 ILE A N 1
ATOM 1334 C CA . ILE A 1 167 ? 0.679 12.008 1.912 1.00 78.25 167 ILE A CA 1
ATOM 1335 C C . ILE A 1 167 ? 1.129 12.505 3.290 1.00 78.25 167 ILE A C 1
ATOM 1337 O O . ILE A 1 167 ? 0.409 12.308 4.267 1.00 78.25 167 ILE A O 1
ATOM 1341 N N . PHE A 1 168 ? 2.265 13.199 3.377 1.00 82.81 168 PHE A N 1
ATOM 1342 C CA . PHE A 1 168 ? 2.732 13.814 4.622 1.00 82.81 168 PHE A CA 1
ATOM 1343 C C . PHE A 1 168 ? 1.765 14.885 5.136 1.00 82.81 168 PHE A C 1
ATOM 1345 O O . PHE A 1 168 ? 1.503 14.936 6.333 1.00 82.81 168 PHE A O 1
ATOM 1352 N N . TYR A 1 169 ? 1.186 15.699 4.251 1.00 84.62 169 TYR A N 1
ATOM 1353 C CA . TYR A 1 169 ? 0.175 16.688 4.626 1.00 84.62 169 TYR A CA 1
ATOM 1354 C C . TYR A 1 169 ? -1.130 16.040 5.096 1.00 84.62 169 TYR A C 1
ATOM 1356 O O . TYR A 1 169 ? -1.727 16.517 6.057 1.00 84.62 169 TYR A O 1
ATOM 1364 N N . LEU A 1 170 ? -1.570 14.949 4.463 1.00 80.44 170 LEU A N 1
ATOM 1365 C CA . LEU A 1 170 ? -2.746 14.194 4.909 1.00 80.44 170 LEU A CA 1
ATOM 1366 C C . LEU A 1 170 ? -2.506 13.520 6.265 1.00 80.44 170 LEU A C 1
ATOM 1368 O O . LEU A 1 170 ? -3.402 13.519 7.108 1.00 80.44 170 LEU A O 1
ATOM 1372 N N . LEU A 1 171 ? -1.295 13.006 6.496 1.00 80.06 171 LEU A N 1
ATOM 1373 C CA . LEU A 1 171 ? -0.861 12.472 7.786 1.00 80.06 171 LEU A CA 1
ATOM 1374 C C . LEU A 1 171 ? -0.828 13.569 8.865 1.00 80.06 171 LEU A C 1
ATOM 1376 O O . LEU A 1 171 ? -1.363 13.357 9.947 1.00 80.06 171 LEU A O 1
ATOM 1380 N N . ASP A 1 172 ? -0.275 14.749 8.568 1.00 85.38 172 ASP A N 1
ATOM 1381 C CA . ASP A 1 172 ? -0.210 15.890 9.499 1.00 85.38 172 ASP A CA 1
ATOM 1382 C C . ASP A 1 172 ? -1.602 16.451 9.838 1.00 85.38 172 ASP A C 1
ATOM 1384 O O . ASP A 1 172 ? -1.897 16.745 10.995 1.00 85.38 172 ASP A O 1
ATOM 1388 N N . ILE A 1 173 ? -2.498 16.548 8.849 1.00 83.81 173 ILE A N 1
ATOM 1389 C CA . ILE A 1 173 ? -3.900 16.942 9.061 1.00 83.81 173 ILE A CA 1
ATOM 1390 C C . ILE A 1 173 ? -4.609 15.940 9.969 1.00 83.81 173 ILE A C 1
ATOM 1392 O O . ILE A 1 173 ? -5.320 16.345 10.888 1.00 83.81 173 ILE A O 1
ATOM 1396 N N . HIS A 1 174 ? -4.414 14.642 9.733 1.00 75.44 174 HIS A N 1
ATOM 1397 C CA . HIS A 1 174 ? -5.021 13.606 10.563 1.00 75.44 174 HIS A CA 1
ATOM 1398 C C . HIS A 1 174 ? -4.463 13.631 11.992 1.00 75.44 174 HIS A C 1
ATOM 1400 O O . HIS A 1 174 ? -5.245 13.610 12.938 1.00 75.44 174 HIS A O 1
ATOM 1406 N N . LEU A 1 175 ? -3.147 13.805 12.157 1.00 80.94 175 LEU A N 1
ATOM 1407 C CA . LEU A 1 175 ? -2.502 13.971 13.465 1.00 80.94 175 LEU A CA 1
ATOM 1408 C C . LEU A 1 175 ? -3.014 15.208 14.215 1.00 80.94 175 LEU A C 1
ATOM 1410 O O . LEU A 1 175 ? -3.257 15.127 15.413 1.00 80.94 175 LEU A O 1
ATOM 1414 N N . LYS A 1 176 ? -3.250 16.329 13.526 1.00 80.31 176 LYS A N 1
ATOM 1415 C CA . LYS A 1 176 ? -3.844 17.535 14.129 1.00 80.31 176 LYS A CA 1
ATOM 1416 C C . LYS A 1 176 ? -5.303 17.354 14.521 1.00 80.31 176 LYS A C 1
ATOM 1418 O O . LYS A 1 176 ? -5.715 17.853 15.561 1.00 80.31 176 LYS A O 1
ATOM 1423 N N . ILE A 1 177 ? -6.085 16.649 13.707 1.00 77.56 177 ILE A N 1
ATOM 1424 C CA . ILE A 1 177 ? -7.465 16.285 14.053 1.00 77.56 177 ILE A CA 1
ATOM 1425 C C . ILE A 1 177 ? -7.466 15.365 15.276 1.00 77.56 177 ILE A C 1
ATOM 1427 O O . ILE A 1 177 ? -8.298 15.527 16.163 1.00 77.56 177 ILE A O 1
ATOM 1431 N N . PHE A 1 178 ? -6.509 14.442 15.344 1.00 76.38 178 PHE A N 1
ATOM 1432 C CA . PHE A 1 178 ? -6.333 13.537 16.467 1.00 76.38 178 PHE A CA 1
ATOM 1433 C C . PHE A 1 178 ? -5.896 14.267 17.747 1.00 76.38 178 PHE A C 1
ATOM 1435 O O . PHE A 1 178 ? -6.489 14.038 18.797 1.00 76.38 178 PHE A O 1
ATOM 1442 N N . GLU A 1 179 ? -4.935 15.195 17.679 1.00 80.56 179 GLU A N 1
ATOM 1443 C CA . GLU A 1 179 ? -4.568 16.035 18.829 1.00 80.56 179 GLU A CA 1
ATOM 1444 C C . GLU A 1 179 ? -5.716 16.940 19.276 1.00 80.56 179 GLU A C 1
ATOM 1446 O O . GLU A 1 179 ? -5.960 17.073 20.473 1.00 80.56 179 GLU A O 1
ATOM 1451 N N . TRP A 1 180 ? -6.449 17.539 18.335 1.00 77.06 180 TRP A N 1
ATOM 1452 C CA . TRP A 1 180 ? -7.621 18.351 18.654 1.00 77.06 180 TRP A CA 1
ATOM 1453 C C . TRP A 1 180 ? -8.682 17.523 19.383 1.00 77.06 180 TRP A C 1
ATOM 1455 O O . TRP A 1 180 ? -9.178 17.952 20.423 1.00 77.06 180 TRP A O 1
ATOM 1465 N N . PHE A 1 181 ? -8.954 16.311 18.896 1.00 75.25 181 PHE A N 1
ATOM 1466 C CA . PHE A 1 181 ? -9.866 15.366 19.531 1.00 75.25 181 PHE A CA 1
ATOM 1467 C C . PHE A 1 181 ? -9.407 14.982 20.948 1.00 75.25 181 PHE A C 1
ATOM 1469 O O . PHE A 1 181 ? -10.177 15.123 21.894 1.00 75.25 181 PHE A O 1
ATOM 1476 N N . LEU A 1 182 ? -8.133 14.608 21.122 1.00 74.06 182 LEU A N 1
ATOM 1477 C CA . LEU A 1 182 ? -7.571 14.298 22.442 1.00 74.06 182 LEU A CA 1
ATOM 1478 C C . LEU A 1 182 ? -7.615 15.497 23.403 1.00 74.06 182 LEU A C 1
ATOM 1480 O O . LEU A 1 182 ? -7.839 15.324 24.600 1.00 74.06 182 LEU A O 1
ATOM 1484 N N . SER A 1 183 ? -7.420 16.717 22.892 1.00 74.00 183 SER A N 1
ATOM 1485 C CA . SER A 1 183 ? -7.523 17.933 23.704 1.00 74.00 183 SER A CA 1
ATOM 1486 C C . SER A 1 183 ? -8.961 18.215 24.149 1.00 74.00 183 SER A C 1
ATOM 1488 O O . SER A 1 183 ? -9.173 18.684 25.268 1.00 74.00 183 SER A O 1
ATOM 1490 N N . SER A 1 184 ? -9.954 17.888 23.314 1.00 71.12 184 SER A N 1
ATOM 1491 C CA . SER A 1 184 ? -11.368 18.068 23.642 1.00 71.12 184 SER A CA 1
ATOM 1492 C C . SER A 1 184 ? -11.816 17.150 24.776 1.00 71.12 184 SER A C 1
ATOM 1494 O O . SER A 1 184 ? -12.482 17.642 25.686 1.00 71.12 184 SER A O 1
ATOM 1496 N N . ASP A 1 185 ? -11.390 15.885 24.789 1.00 63.38 185 ASP A N 1
ATOM 1497 C CA . ASP A 1 185 ? -11.715 14.967 25.892 1.00 63.38 185 ASP A CA 1
ATOM 1498 C C . ASP A 1 185 ? -11.072 15.410 27.215 1.00 63.38 185 ASP A C 1
ATOM 1500 O O . ASP A 1 185 ? -11.743 15.438 28.243 1.00 63.38 185 ASP A O 1
ATOM 1504 N N . SER A 1 186 ? -9.820 15.887 27.193 1.00 61.97 186 SER A N 1
ATOM 1505 C CA . SER A 1 186 ? -9.148 16.370 28.414 1.00 61.97 186 SER A CA 1
ATOM 1506 C C . SER A 1 186 ? -9.818 17.591 29.062 1.00 61.97 186 SER A C 1
ATOM 1508 O O . SER A 1 186 ? -9.678 17.808 30.259 1.00 61.97 186 SER A O 1
ATOM 1510 N N . SER A 1 187 ? -10.561 18.387 28.284 1.00 58.06 187 SER A N 1
ATOM 1511 C CA . SER A 1 187 ? -11.255 19.584 28.779 1.00 58.06 187 SER A CA 1
ATOM 1512 C C . SER A 1 187 ? -12.595 19.291 29.463 1.00 58.06 187 SER A C 1
ATOM 1514 O O . SER A 1 187 ? -13.150 20.175 30.115 1.00 58.06 187 SER A O 1
ATOM 1516 N N . LEU A 1 188 ? -13.126 18.074 29.301 1.00 55.12 188 LEU A N 1
ATOM 1517 C CA . LEU A 1 188 ? -14.402 17.651 29.881 1.00 55.12 188 LEU A CA 1
ATOM 1518 C C . LEU A 1 188 ? -14.245 16.980 31.254 1.00 55.12 188 LEU A C 1
ATOM 1520 O O . LEU A 1 188 ? -15.226 16.910 31.986 1.00 55.12 188 LEU A O 1
ATOM 1524 N N . ASP A 1 189 ? -13.032 16.558 31.621 1.00 57.62 189 ASP A N 1
ATOM 1525 C CA . ASP A 1 189 ? -12.723 15.947 32.924 1.00 57.62 189 ASP A CA 1
ATOM 1526 C C . ASP A 1 189 ? -12.452 16.981 34.044 1.00 57.62 189 ASP A C 1
ATOM 1528 O O . ASP A 1 189 ? -12.380 16.620 35.219 1.00 57.62 189 ASP A O 1
ATOM 1532 N N . ASP A 1 190 ? -12.331 18.270 33.700 1.00 58.16 190 ASP A N 1
ATOM 1533 C CA . ASP A 1 190 ? -12.076 19.389 34.629 1.00 58.16 190 ASP A CA 1
ATOM 1534 C C . ASP A 1 190 ? -13.366 20.099 35.130 1.00 58.16 190 ASP A C 1
ATOM 1536 O O . ASP A 1 190 ? -13.289 21.181 35.727 1.00 58.16 190 ASP A O 1
ATOM 1540 N N . LEU A 1 191 ? -14.556 19.522 34.903 1.00 46.22 191 LEU A N 1
ATOM 1541 C CA . LEU A 1 191 ? -15.873 20.104 35.235 1.00 46.22 191 LEU A CA 1
ATOM 1542 C C . LEU A 1 191 ? -16.730 19.159 36.091 1.00 46.22 191 LEU A C 1
ATOM 1544 O O . LEU A 1 191 ? -17.347 19.660 37.063 1.00 46.22 191 LEU A O 1
#

Secondary structure (DSSP, 8-state):
--HHHHHHHHHHHHHHS-HHHHHHTT------THHHHHHHHHHHHHHHHHHHHHHHHHHHHSPPTT-GGGTS-TT--B---GGGGGG--TTPPPPP-BPPHHHHHHHHHS-GGGS-HHHHHHHHHHHHHHHTTT-S---------------SHHHHHHHHHHHHHHHHHHHHHHHHHHHHHHHHHHTTTT-

InterPro domains:
  IPR013717 PIG-P [PF08510] (5-109)
  IPR052263 GPI Anchor Biosynthesis Protein [PTHR46346] (6-111)

Foldseek 3Di:
DCPVVVVVVVLVCVLPPDPVVCVVVVNPDDDDSVVSVVVVVVVVVVVVVVVVVVVLVVVVVDDPPPDPCVQDPPPAFAPDPPVVVVPDDPPDDDDDHDDRVVVVCCVPPPPPVPPCVVVVVVVVVVVVVVVVVPPPDDDDDDDDDDDDDDDDVVVSVVVVVVVVVVVVVVVVVVVVVVVVVVVVVVVVVVD

Sequence (191 aa):
MGYIFNFFVIYLLWAYLPDEVLISLGITYYPDRYWALALPVWTFVLVLFIYAAFISINFLNTSPFDSYNTITDDYANIGQNLSQLSGITDDFVPELHDIPIGIVNACLYQNVDGLGLWEEYEEENKNKENIYDNNQNVKGGGGEEEGPESGSGSKIIIIIILLLVIIFYLLDIHLKIFEWFLSSDSSLDDL